Protein AF-A0A2W7B7U7-F1 (afdb_monomer_lite)

Foldseek 3Di:
DPPVVVVVVVVVVVVVVVVVVVVVVVVVVVVVVVVVVVVVVVVVVVVVVVVVVVVVVPPDDDDDDPDDDDDPVPPQQADADDVVVVLVCCQAPVVVCVSNWFAWAWDPPDPDLKTKIWGDPLHQWTWHQYVPPGIWIDGHPPSQLDPVSVVRLVSQADEADDQDPHSRWAKRWPFTFHWDDPDPPTMIITPGHTYIYTPHHRPVVVVVVVVVVVVVVVVVVVVVCVVQPPVRVVQVVVLVVLQVLQCVVFNAFQKKWAWLQDGWIWTAGHQRWIFTWDFDDDDPFTFTTGPGNGTDRLVPDPQVVFWDPDWDFFDCVQPQGHRFTWIWGRDPDPDDDTIIITIDRHRVRVSVSRVSSVVPRDDSPPPDD

Structure (mmCIF, N/CA/C/O backbone):
data_AF-A0A2W7B7U7-F1
#
_entry.id   AF-A0A2W7B7U7-F1
#
loop_
_atom_site.group_PDB
_atom_site.id
_atom_site.type_symbol
_atom_site.label_atom_id
_atom_site.label_alt_id
_atom_site.label_comp_id
_atom_site.label_asym_id
_atom_site.label_entity_id
_atom_site.label_seq_id
_atom_site.pdbx_PDB_ins_code
_atom_site.Cartn_x
_atom_site.Cartn_y
_atom_site.Cartn_z
_atom_site.occupancy
_atom_site.B_iso_or_equiv
_atom_site.auth_seq_id
_atom_site.auth_comp_id
_atom_site.auth_asym_id
_atom_site.auth_atom_id
_atom_site.pdbx_PDB_model_num
ATOM 1 N N . MET A 1 1 ? 50.715 51.339 29.139 1.00 52.31 1 MET A N 1
ATOM 2 C CA . MET A 1 1 ? 49.710 50.994 28.103 1.00 52.31 1 MET A CA 1
ATOM 3 C C . MET A 1 1 ? 50.307 50.880 26.687 1.00 52.31 1 MET A C 1
ATOM 5 O O . MET A 1 1 ? 49.549 50.675 25.752 1.00 52.31 1 MET A O 1
ATOM 9 N N . SER A 1 2 ? 51.634 50.950 26.505 1.00 58.31 2 SER A N 1
ATOM 10 C CA . SER A 1 2 ? 52.304 50.964 25.189 1.00 58.31 2 SER A CA 1
ATOM 11 C C . SER A 1 2 ? 52.782 49.601 24.662 1.00 58.31 2 SER A C 1
ATOM 13 O O . SER A 1 2 ? 53.059 49.500 23.474 1.00 58.31 2 SER A O 1
ATOM 15 N N . ASP A 1 3 ? 52.870 48.559 25.496 1.00 57.53 3 ASP A N 1
ATOM 16 C CA . ASP A 1 3 ? 53.447 47.269 25.065 1.00 57.53 3 ASP A CA 1
ATOM 17 C C . ASP A 1 3 ? 52.456 46.373 24.304 1.00 57.53 3 ASP A C 1
ATOM 19 O O . ASP A 1 3 ? 52.829 45.734 23.323 1.00 57.53 3 ASP A O 1
ATOM 23 N N . ASN A 1 4 ? 51.163 46.408 24.648 1.00 64.94 4 ASN A N 1
ATOM 24 C CA . ASN A 1 4 ? 50.147 45.606 23.946 1.00 64.94 4 ASN A CA 1
ATOM 25 C C . ASN A 1 4 ? 49.946 46.030 22.480 1.00 64.94 4 ASN A C 1
ATOM 27 O O . ASN A 1 4 ? 49.590 45.206 21.639 1.00 64.94 4 ASN A O 1
ATOM 31 N N . THR A 1 5 ? 50.173 47.300 22.138 1.00 69.38 5 THR A N 1
ATOM 32 C CA . THR A 1 5 ? 50.008 47.783 20.758 1.00 69.38 5 THR A CA 1
ATOM 33 C C . THR A 1 5 ? 51.169 47.357 19.860 1.00 69.38 5 THR A C 1
ATOM 35 O O . THR A 1 5 ? 50.953 47.060 18.684 1.00 69.38 5 THR A O 1
ATOM 38 N N . LEU A 1 6 ? 52.383 47.254 20.411 1.00 74.25 6 LEU A N 1
ATOM 39 C CA . LEU A 1 6 ? 53.571 46.813 19.683 1.00 74.25 6 LEU A CA 1
ATOM 40 C C . LEU A 1 6 ? 53.481 45.329 19.298 1.00 74.25 6 LEU A C 1
ATOM 42 O O . LEU A 1 6 ? 53.802 44.961 18.167 1.00 74.25 6 LEU A O 1
ATOM 46 N N . ASP A 1 7 ? 53.001 44.484 20.208 1.00 73.81 7 ASP A N 1
ATOM 47 C CA . ASP A 1 7 ? 52.861 43.049 19.947 1.00 73.81 7 ASP A CA 1
ATOM 48 C C . ASP A 1 7 ? 51.714 42.747 18.978 1.00 73.81 7 ASP A C 1
ATOM 50 O O . ASP A 1 7 ? 51.855 41.889 18.103 1.00 73.81 7 ASP A O 1
ATOM 54 N N . THR A 1 8 ? 50.632 43.531 19.029 1.00 75.94 8 THR A N 1
ATOM 55 C CA . THR A 1 8 ? 49.545 43.440 18.040 1.00 75.94 8 THR A CA 1
ATOM 56 C C . THR A 1 8 ? 50.034 43.830 16.637 1.00 75.94 8 THR A C 1
ATOM 58 O O . THR A 1 8 ? 49.717 43.154 15.659 1.00 75.94 8 THR A O 1
ATOM 61 N N . LEU A 1 9 ? 50.874 44.867 16.518 1.00 74.00 9 LEU A N 1
ATOM 62 C CA . LEU A 1 9 ? 51.475 45.265 15.237 1.00 74.00 9 LEU A CA 1
ATOM 63 C C . LEU A 1 9 ? 52.455 44.219 14.690 1.00 74.00 9 LEU A C 1
ATOM 65 O O . LEU A 1 9 ? 52.448 43.943 13.491 1.00 74.00 9 LEU A O 1
ATOM 69 N N . LYS A 1 10 ? 53.274 43.600 15.551 1.00 76.75 10 LYS A N 1
ATOM 70 C CA . LYS A 1 10 ? 54.169 42.502 15.148 1.00 76.75 10 LYS A CA 1
ATOM 71 C C . LYS A 1 10 ? 53.389 41.277 14.673 1.00 76.75 10 LYS A C 1
ATOM 73 O O . LYS A 1 10 ? 53.797 40.646 13.698 1.00 76.75 10 LYS A O 1
ATOM 78 N N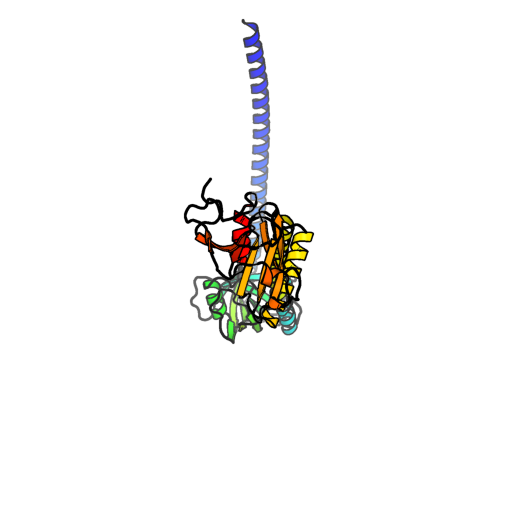 . PHE A 1 11 ? 52.276 40.956 15.333 1.00 80.12 11 PHE A N 1
ATOM 79 C CA . PHE A 1 11 ? 51.387 39.871 14.925 1.00 80.12 11 PHE A CA 1
ATOM 80 C C . PHE A 1 11 ? 50.765 40.148 13.548 1.00 80.12 11 PHE A C 1
ATOM 82 O O . PHE A 1 11 ? 50.897 39.328 12.642 1.00 80.12 11 PHE A O 1
ATOM 89 N N . LEU A 1 12 ? 50.212 41.348 13.342 1.00 75.31 12 LEU A N 1
ATOM 90 C CA . LEU A 1 12 ? 49.614 41.753 12.064 1.00 75.31 12 LEU A CA 1
ATOM 91 C C . LEU A 1 12 ? 50.627 41.786 10.908 1.00 75.31 12 LEU A C 1
ATOM 93 O O . LEU A 1 12 ? 50.303 41.379 9.794 1.00 75.31 12 LEU A O 1
ATOM 97 N N . LEU A 1 13 ? 51.868 42.217 11.157 1.00 79.12 13 LEU A N 1
ATOM 98 C CA . LEU A 1 13 ? 52.943 42.185 10.155 1.00 79.12 13 LEU A CA 1
ATOM 99 C C . LEU A 1 13 ? 53.367 40.757 9.791 1.00 79.12 13 LEU A C 1
ATOM 101 O O . LEU A 1 13 ? 53.694 40.481 8.636 1.00 79.12 13 LEU A O 1
ATOM 105 N N . LYS A 1 14 ? 53.362 39.838 10.761 1.00 81.12 14 LYS A N 1
ATOM 106 C CA . LYS A 1 14 ? 53.680 38.426 10.520 1.00 81.12 14 LYS A CA 1
ATOM 107 C C . LYS A 1 14 ? 52.590 37.746 9.694 1.00 81.12 14 LYS A C 1
ATOM 109 O O . LYS A 1 14 ? 52.913 36.979 8.787 1.00 81.12 14 LYS A O 1
ATOM 114 N N . ASP A 1 15 ? 51.329 38.063 9.968 1.00 81.25 15 ASP A N 1
ATOM 115 C CA . ASP A 1 15 ? 50.193 37.523 9.221 1.00 81.25 15 ASP A CA 1
ATOM 116 C C . ASP A 1 15 ? 50.073 38.129 7.817 1.00 81.25 15 ASP A C 1
ATOM 118 O O . ASP A 1 15 ? 49.818 37.390 6.866 1.00 81.25 15 ASP A O 1
ATOM 122 N N . SER A 1 16 ? 50.358 39.425 7.628 1.00 77.31 16 SER A N 1
ATOM 123 C CA . SER A 1 16 ? 50.366 40.015 6.278 1.00 77.31 16 SER A CA 1
ATOM 124 C C . SER A 1 16 ? 51.479 39.436 5.401 1.00 77.31 16 SER A C 1
ATOM 126 O O . SER A 1 16 ? 51.273 39.200 4.209 1.00 77.31 16 SER A O 1
ATOM 128 N N . ARG A 1 17 ? 52.640 39.123 5.994 1.00 79.50 17 ARG A N 1
ATOM 129 C CA . ARG A 1 17 ? 53.741 38.463 5.287 1.00 79.50 17 ARG A CA 1
ATOM 130 C C . ARG A 1 17 ? 53.373 37.044 4.855 1.00 79.50 17 ARG A C 1
ATOM 132 O O . ARG A 1 17 ? 53.601 36.702 3.700 1.00 79.50 17 ARG A O 1
ATOM 139 N N . LYS A 1 18 ? 52.746 36.259 5.738 1.00 83.50 18 LYS A N 1
ATOM 140 C CA . LYS A 1 18 ? 52.246 34.916 5.396 1.00 83.50 18 LYS A CA 1
ATOM 141 C C . LYS A 1 18 ? 51.201 34.951 4.283 1.00 83.50 18 LYS A C 1
ATOM 143 O O . LYS A 1 18 ? 51.263 34.136 3.371 1.00 83.50 18 LYS A O 1
ATOM 148 N N . LEU A 1 19 ? 50.269 35.904 4.331 1.00 78.62 19 LEU A N 1
ATOM 149 C CA . LEU A 1 19 ? 49.281 36.086 3.265 1.00 78.62 19 LEU A CA 1
ATOM 150 C C . LEU A 1 19 ? 49.951 36.448 1.936 1.00 78.62 19 LEU A C 1
ATOM 152 O O . LEU A 1 19 ? 49.600 35.884 0.907 1.00 78.62 19 LEU A O 1
ATOM 156 N N . SER A 1 20 ? 50.944 37.340 1.950 1.00 82.62 20 SER A N 1
ATOM 157 C CA . SER A 1 20 ? 51.704 37.707 0.747 1.00 82.62 20 SER A CA 1
ATOM 158 C C . SER A 1 20 ? 52.418 36.502 0.118 1.00 82.62 20 SER A C 1
ATOM 160 O O . SER A 1 20 ? 52.370 36.320 -1.098 1.00 82.62 20 SER A O 1
ATOM 162 N N . GLU A 1 21 ? 53.020 35.640 0.943 1.00 85.50 21 GLU A N 1
ATOM 163 C CA . GLU A 1 21 ? 53.663 34.396 0.499 1.00 85.50 21 GLU A CA 1
ATOM 164 C C . GLU A 1 21 ? 52.632 33.426 -0.116 1.00 85.50 21 GLU A C 1
ATOM 166 O O . GLU A 1 21 ? 52.838 32.943 -1.230 1.00 85.50 21 GLU A O 1
ATOM 171 N N . GLN A 1 22 ? 51.465 33.251 0.515 1.00 84.44 22 GLN A N 1
ATOM 172 C CA . GLN A 1 22 ? 50.371 32.434 -0.033 1.00 84.44 22 GLN A CA 1
ATOM 173 C C . GLN A 1 22 ? 49.813 32.981 -1.357 1.00 84.44 22 GLN A C 1
ATOM 175 O O . GLN A 1 22 ? 49.517 32.212 -2.274 1.00 84.44 22 GLN A O 1
ATOM 180 N N . PHE A 1 23 ? 49.689 34.304 -1.500 1.00 81.19 23 PHE A N 1
ATOM 181 C CA . PHE A 1 23 ? 49.250 34.922 -2.754 1.00 81.19 23 PHE A CA 1
ATOM 182 C C . PHE A 1 23 ? 50.281 34.761 -3.876 1.00 81.19 23 PHE A C 1
ATOM 184 O O . PHE A 1 23 ? 49.896 34.586 -5.035 1.00 81.19 23 PHE A O 1
ATOM 191 N N . ALA A 1 24 ? 51.578 34.798 -3.556 1.00 80.56 24 ALA A N 1
ATOM 192 C CA . ALA A 1 24 ? 52.636 34.562 -4.531 1.00 80.56 24 ALA A CA 1
ATOM 193 C C . ALA A 1 24 ? 52.611 33.113 -5.047 1.00 80.56 24 ALA A C 1
ATOM 195 O O . ALA A 1 24 ? 52.646 32.899 -6.259 1.00 80.56 24 ALA A O 1
ATOM 196 N N . GLU A 1 25 ? 52.463 32.134 -4.151 1.00 83.31 25 GLU A N 1
ATOM 197 C CA . GLU A 1 25 ? 52.336 30.716 -4.512 1.00 83.31 25 GLU A CA 1
ATOM 198 C C . GLU A 1 25 ? 51.083 30.449 -5.355 1.00 83.31 25 GLU A C 1
ATOM 200 O O . GLU A 1 25 ? 51.162 29.805 -6.404 1.00 83.31 25 GLU A O 1
ATOM 205 N N . PHE A 1 26 ? 49.937 31.015 -4.964 1.00 86.31 26 PHE A N 1
ATOM 206 C CA . PHE A 1 26 ? 48.691 30.883 -5.722 1.00 86.31 26 PHE A CA 1
ATOM 207 C C . PHE A 1 26 ? 48.806 31.469 -7.136 1.00 86.31 26 PHE A C 1
ATOM 209 O O . PHE A 1 26 ? 48.330 30.877 -8.106 1.00 86.31 26 PHE A O 1
ATOM 216 N N . LYS A 1 27 ? 49.481 32.616 -7.280 1.00 85.62 27 LYS A N 1
ATOM 217 C CA . LYS A 1 27 ? 49.698 33.257 -8.582 1.00 85.62 27 LYS A CA 1
ATOM 218 C C . LYS A 1 27 ? 50.582 32.408 -9.499 1.00 85.62 27 LYS A C 1
ATOM 220 O O . LYS A 1 27 ? 50.277 32.299 -10.685 1.00 85.62 27 LYS A O 1
ATOM 225 N N . ILE A 1 28 ? 51.628 31.780 -8.957 1.00 86.38 28 ILE A N 1
ATOM 226 C CA . ILE A 1 28 ? 52.500 30.864 -9.709 1.00 86.38 28 ILE A CA 1
ATOM 227 C C . ILE A 1 28 ? 51.714 29.622 -10.155 1.00 86.38 28 ILE A C 1
ATOM 229 O O . ILE A 1 28 ? 51.761 29.265 -11.332 1.00 86.38 28 ILE A O 1
ATOM 233 N N . GLY A 1 29 ? 50.928 29.015 -9.258 1.00 83.00 29 GLY A N 1
ATOM 234 C CA . GLY A 1 29 ? 50.088 27.859 -9.594 1.00 83.00 29 GLY A CA 1
ATOM 235 C C . GLY A 1 29 ? 49.037 28.177 -10.663 1.00 83.00 29 GLY A C 1
ATOM 236 O O . GLY A 1 29 ? 48.847 27.408 -11.604 1.00 83.00 29 GLY A O 1
ATOM 237 N N . SER A 1 30 ? 48.405 29.352 -10.582 1.00 79.75 30 SER A N 1
ATOM 238 C CA . SER A 1 30 ? 47.429 29.812 -11.578 1.00 79.75 30 SER A CA 1
ATOM 239 C C . SER A 1 30 ? 48.052 30.013 -12.967 1.00 79.75 30 SER A C 1
ATOM 241 O O . SER A 1 30 ? 47.451 29.642 -13.977 1.00 79.75 30 SER A O 1
ATOM 243 N N . GLN A 1 31 ? 49.278 30.543 -13.033 1.00 83.56 31 GLN A N 1
ATOM 244 C CA . GLN A 1 31 ? 50.002 30.712 -14.296 1.00 83.56 31 GLN A CA 1
ATOM 245 C C . GLN A 1 31 ? 50.398 29.372 -14.926 1.00 83.56 31 GLN A C 1
ATOM 247 O O . GLN A 1 31 ? 50.227 29.198 -16.131 1.00 83.56 31 GLN A O 1
ATOM 252 N N . GLN A 1 32 ? 50.857 28.410 -14.122 1.00 86.31 32 GLN A N 1
ATOM 253 C CA . GLN A 1 32 ? 51.192 27.068 -14.607 1.00 86.31 32 GLN A CA 1
ATOM 254 C C . GLN A 1 32 ? 49.970 26.345 -15.182 1.00 86.31 32 GLN A C 1
ATOM 256 O O . GLN A 1 32 ? 50.058 25.735 -16.245 1.00 86.31 32 GLN A O 1
ATOM 261 N N . LEU A 1 33 ? 48.817 26.461 -14.520 1.00 84.50 33 LEU A N 1
ATOM 262 C CA . LEU A 1 33 ? 47.581 25.815 -14.959 1.00 84.50 33 LEU A CA 1
ATOM 263 C C . LEU A 1 33 ? 47.044 26.427 -16.262 1.00 84.50 33 LEU A C 1
ATOM 265 O O . LEU A 1 33 ? 46.605 25.703 -17.152 1.00 84.50 33 LEU A O 1
ATOM 269 N N . SER A 1 34 ? 47.159 27.750 -16.418 1.00 83.69 34 SER A N 1
ATOM 270 C CA . SER A 1 34 ? 46.841 28.439 -17.677 1.00 83.69 34 SER A CA 1
ATOM 271 C C . SER A 1 34 ? 47.744 27.972 -18.825 1.00 83.69 34 SER A C 1
ATOM 273 O O . SER A 1 34 ? 47.275 27.701 -19.930 1.00 83.69 34 SER A O 1
ATOM 275 N N . GLN A 1 35 ? 49.038 27.787 -18.555 1.00 86.81 35 GLN A N 1
ATOM 276 C CA . GLN A 1 35 ? 49.984 27.305 -19.559 1.00 86.81 35 GLN A CA 1
ATOM 277 C C . GLN A 1 35 ? 49.718 25.845 -19.960 1.00 86.81 35 GLN A C 1
ATOM 279 O O . GLN A 1 35 ? 49.791 25.515 -21.141 1.00 86.81 35 GLN A O 1
ATOM 284 N N . GLN A 1 36 ? 49.338 24.986 -19.009 1.00 87.81 36 GLN A N 1
ATOM 285 C CA . GLN A 1 36 ? 48.910 23.613 -19.299 1.00 87.81 36 GLN A CA 1
ATOM 286 C C . GLN A 1 36 ? 47.640 23.571 -20.156 1.00 87.81 36 GLN A C 1
ATOM 288 O O . GLN A 1 36 ? 47.574 22.788 -21.102 1.00 87.81 36 GLN A O 1
ATOM 293 N N . LEU A 1 37 ? 46.660 24.430 -19.858 1.00 85.00 37 LEU A N 1
ATOM 294 C CA . LEU A 1 37 ? 45.414 24.504 -20.617 1.00 85.00 37 LEU A CA 1
ATOM 295 C C . LEU A 1 37 ? 45.669 24.930 -22.069 1.00 85.00 37 LEU A C 1
ATOM 297 O O . LEU A 1 37 ? 45.147 24.308 -22.988 1.00 85.00 37 LEU A O 1
ATOM 301 N N . ASN A 1 38 ? 46.519 25.938 -22.280 1.00 87.75 38 ASN A N 1
ATOM 302 C CA . ASN A 1 38 ? 46.857 26.411 -23.624 1.00 87.75 38 ASN A CA 1
ATOM 303 C C . ASN A 1 38 ? 47.582 25.340 -24.450 1.00 87.75 38 ASN A C 1
ATOM 305 O O . ASN A 1 38 ? 47.293 25.181 -25.632 1.00 87.75 38 ASN A O 1
ATOM 309 N N . ASN A 1 39 ? 48.474 24.565 -23.827 1.00 89.56 39 ASN A N 1
ATOM 310 C CA . ASN A 1 39 ? 49.148 23.460 -24.508 1.00 89.56 39 ASN A CA 1
ATOM 311 C C . ASN A 1 39 ? 48.167 22.339 -24.895 1.00 89.56 39 ASN A C 1
ATOM 313 O O . ASN A 1 39 ? 48.276 21.787 -25.984 1.00 89.56 39 ASN A O 1
ATOM 317 N N . ALA A 1 40 ? 47.197 22.023 -24.031 1.00 86.44 40 ALA A N 1
ATOM 318 C CA . ALA A 1 40 ? 46.174 21.021 -24.331 1.00 86.44 40 ALA A CA 1
ATOM 319 C C . ALA A 1 40 ? 45.220 21.473 -25.450 1.00 86.44 40 ALA A C 1
ATOM 321 O O . ALA A 1 40 ? 44.795 20.655 -26.260 1.00 86.44 40 ALA A O 1
ATOM 322 N N . ILE A 1 41 ? 44.897 22.770 -25.511 1.00 87.19 41 ILE A N 1
ATOM 323 C CA . ILE A 1 41 ? 44.091 23.338 -26.600 1.00 87.19 41 ILE A CA 1
ATOM 324 C C . ILE A 1 41 ? 44.840 23.220 -27.933 1.00 87.19 41 ILE A C 1
ATOM 326 O O . ILE A 1 41 ? 44.252 22.748 -28.900 1.00 87.19 41 ILE A O 1
ATOM 330 N N . ALA A 1 42 ? 46.133 23.554 -27.971 1.00 89.25 42 ALA A N 1
ATOM 331 C CA . ALA A 1 42 ? 46.939 23.445 -29.188 1.00 89.25 42 ALA A CA 1
ATOM 332 C C . ALA A 1 42 ? 47.037 21.997 -29.717 1.00 89.25 42 ALA A C 1
ATOM 334 O O . ALA A 1 42 ? 46.900 21.772 -30.916 1.00 89.25 42 ALA A O 1
ATOM 335 N N . ASP A 1 43 ? 47.208 21.009 -28.830 1.00 90.31 43 ASP A N 1
ATOM 336 C CA . ASP A 1 43 ? 47.248 19.581 -29.202 1.00 90.31 43 ASP A CA 1
ATOM 337 C C . ASP A 1 43 ? 45.901 19.087 -29.771 1.00 90.31 43 ASP A C 1
ATOM 339 O O . ASP A 1 43 ? 45.844 18.301 -30.720 1.00 90.31 43 ASP A O 1
ATOM 343 N N . LEU A 1 44 ? 44.784 19.585 -29.227 1.00 85.31 44 LEU A N 1
ATOM 344 C CA . LEU A 1 44 ? 43.449 19.276 -29.742 1.00 85.31 44 LEU A CA 1
ATOM 345 C C . LEU A 1 44 ? 43.191 19.917 -31.109 1.00 85.31 44 LEU A C 1
ATOM 347 O O . LEU A 1 44 ? 42.595 19.269 -31.969 1.00 85.31 44 LEU A O 1
ATOM 351 N N . GLU A 1 45 ? 43.643 21.153 -31.323 1.00 89.69 45 GLU A N 1
ATOM 352 C CA . GLU A 1 45 ? 43.541 21.827 -32.622 1.00 89.69 45 GLU A CA 1
ATOM 353 C C . GLU A 1 45 ? 44.337 21.082 -33.706 1.00 89.69 45 GLU A C 1
ATOM 355 O O . GLU A 1 45 ? 43.822 20.872 -34.806 1.00 89.69 45 GLU A O 1
ATOM 360 N N . GLU A 1 46 ? 45.540 20.590 -33.388 1.00 89.06 46 GLU A N 1
ATOM 361 C CA . GLU A 1 46 ? 46.352 19.793 -34.318 1.00 89.06 46 GLU A CA 1
ATOM 362 C C . GLU A 1 46 ? 45.671 18.464 -34.687 1.00 89.06 46 GLU A C 1
ATOM 364 O O . GLU A 1 46 ? 45.608 18.090 -35.862 1.00 89.06 46 GLU A O 1
ATOM 369 N N . ARG A 1 47 ? 45.083 17.767 -33.707 1.00 88.00 47 ARG A N 1
ATOM 370 C CA . ARG A 1 47 ? 44.327 16.528 -33.956 1.00 88.00 47 ARG A CA 1
ATOM 371 C C . ARG A 1 47 ? 43.090 16.747 -34.820 1.00 88.00 47 ARG A C 1
ATOM 373 O O . ARG A 1 47 ? 42.773 15.890 -35.643 1.00 88.00 47 ARG A O 1
ATOM 380 N N . ILE A 1 48 ? 42.386 17.865 -34.642 1.00 82.62 48 ILE A N 1
ATOM 381 C CA . ILE A 1 48 ? 41.226 18.205 -35.475 1.00 82.62 48 ILE A CA 1
ATOM 382 C C . ILE A 1 48 ? 41.674 18.441 -36.921 1.00 82.62 48 ILE A C 1
ATOM 384 O O . ILE A 1 48 ? 41.079 17.862 -37.827 1.00 82.62 48 ILE A O 1
ATOM 388 N N . ALA A 1 49 ? 42.765 19.182 -37.138 1.00 84.94 49 ALA A N 1
ATOM 389 C CA . ALA A 1 49 ? 43.300 19.418 -38.479 1.00 84.94 49 ALA A CA 1
ATOM 390 C C . ALA A 1 49 ? 43.686 18.109 -39.200 1.00 84.94 49 ALA A C 1
ATOM 392 O O . ALA A 1 49 ? 43.343 17.919 -40.366 1.00 84.94 49 ALA A O 1
ATOM 393 N N . GLN A 1 50 ? 44.318 17.164 -38.494 1.00 84.25 50 GLN A N 1
ATOM 394 C CA . GLN A 1 50 ? 44.670 15.847 -39.050 1.00 84.25 50 GLN A CA 1
ATOM 395 C C . GLN A 1 50 ? 43.433 15.005 -39.424 1.00 84.25 50 GLN A C 1
ATOM 397 O O . GLN A 1 50 ? 43.443 14.268 -40.416 1.00 84.25 50 GLN A O 1
ATOM 402 N N . LEU A 1 51 ? 42.349 15.108 -38.649 1.00 77.56 51 LEU A N 1
ATOM 403 C CA . LEU A 1 51 ? 41.091 14.406 -38.924 1.00 77.56 51 LEU A CA 1
ATOM 404 C C . LEU A 1 51 ? 40.330 15.018 -40.107 1.00 77.56 51 LEU A C 1
ATOM 406 O O . LEU A 1 51 ? 39.757 14.280 -40.911 1.00 77.56 51 LEU A O 1
ATOM 410 N N . GLU A 1 52 ? 40.346 16.343 -40.245 1.00 78.19 52 GLU A N 1
ATOM 411 C CA . GLU A 1 52 ? 39.737 17.044 -41.383 1.00 78.19 52 GLU A CA 1
ATOM 412 C C . GLU A 1 52 ? 40.486 16.765 -42.699 1.00 78.19 52 GLU A C 1
ATOM 414 O O . GLU A 1 52 ? 39.859 16.554 -43.745 1.00 78.19 52 GLU A O 1
ATOM 419 N N . GLU A 1 53 ? 41.818 16.665 -42.652 1.00 78.75 53 GLU A N 1
ATOM 420 C CA . GLU A 1 53 ? 42.641 16.266 -43.802 1.00 78.75 53 GLU A CA 1
ATOM 421 C C . GLU A 1 53 ? 42.373 14.806 -44.212 1.00 78.75 53 GLU A C 1
ATOM 423 O O . GLU A 1 53 ? 42.278 14.490 -45.400 1.00 78.75 53 GLU A O 1
ATOM 428 N N . SER A 1 54 ? 42.136 13.927 -43.233 1.00 70.56 54 SER A N 1
ATOM 429 C CA . SER A 1 54 ? 41.764 12.528 -43.478 1.00 70.56 54 SER A CA 1
ATOM 430 C C . SER A 1 54 ? 40.370 12.387 -44.114 1.00 70.56 54 SER A C 1
ATOM 432 O O . SER A 1 54 ? 40.184 11.549 -44.993 1.00 70.56 54 SER A O 1
ATOM 434 N N . GLN A 1 55 ? 39.396 13.229 -43.740 1.00 62.56 55 GLN A N 1
ATOM 435 C CA . GLN A 1 55 ? 38.039 13.197 -44.315 1.00 62.56 55 GLN A CA 1
ATOM 436 C C . GLN A 1 55 ? 37.952 13.774 -45.733 1.00 62.56 55 GLN A C 1
ATOM 438 O O . GLN A 1 55 ? 37.106 13.349 -46.522 1.00 62.56 55 GLN A O 1
ATOM 443 N N . SER A 1 56 ? 38.831 14.711 -46.087 1.00 58.78 56 SER A N 1
ATOM 444 C CA . SER A 1 56 ? 38.830 15.334 -47.417 1.00 58.78 56 SER A CA 1
ATOM 445 C C . SER A 1 56 ? 39.291 14.377 -48.532 1.00 58.78 56 SER A C 1
ATOM 447 O O . SER A 1 56 ? 38.980 14.607 -49.700 1.00 58.78 56 SER A O 1
ATOM 449 N N . ASN A 1 57 ? 39.969 13.274 -48.187 1.00 55.34 57 ASN A N 1
ATOM 450 C CA . ASN A 1 57 ? 40.460 12.269 -49.140 1.00 55.34 57 ASN A CA 1
ATOM 451 C C . ASN A 1 57 ? 39.460 11.139 -49.473 1.00 55.34 57 ASN A C 1
ATOM 453 O O . ASN A 1 57 ? 39.701 10.399 -50.425 1.00 55.34 57 ASN A O 1
ATOM 457 N N . GLU A 1 58 ? 38.331 11.003 -48.763 1.00 50.94 58 GLU A N 1
ATOM 458 C CA . GLU A 1 58 ? 37.348 9.919 -49.000 1.00 50.94 58 GLU A CA 1
ATOM 459 C C . GLU A 1 58 ? 36.095 10.347 -49.791 1.00 50.94 58 GLU A C 1
ATOM 461 O O . GLU A 1 58 ? 35.212 9.539 -50.087 1.00 50.94 58 GLU A O 1
ATOM 466 N N . GLY A 1 59 ? 36.000 11.613 -50.195 1.00 46.44 59 GLY A N 1
ATOM 467 C CA . GLY A 1 59 ? 34.846 12.129 -50.928 1.00 46.44 59 GLY A CA 1
ATOM 468 C C . GLY A 1 59 ? 34.956 11.964 -52.442 1.00 46.44 59 GLY A C 1
ATOM 469 O O . GLY A 1 59 ? 35.175 12.969 -53.104 1.00 46.44 59 GLY A O 1
ATOM 470 N N . ASN A 1 60 ? 34.810 10.746 -52.991 1.00 50.22 60 ASN A N 1
ATOM 471 C CA . ASN A 1 60 ? 34.295 10.508 -54.361 1.00 50.22 60 ASN A CA 1
ATOM 472 C C . ASN A 1 60 ? 34.236 9.011 -54.738 1.00 50.22 60 ASN A C 1
ATOM 474 O O . ASN A 1 60 ? 35.108 8.553 -55.464 1.00 50.22 60 ASN A O 1
ATOM 478 N N . LEU A 1 61 ? 33.185 8.264 -54.365 1.00 42.22 61 LEU A N 1
ATOM 479 C CA . LEU A 1 61 ? 32.719 7.094 -55.140 1.00 42.22 61 LEU A CA 1
ATOM 480 C C . LEU A 1 61 ? 31.202 6.832 -54.938 1.00 42.22 61 LEU A C 1
ATOM 482 O O . LEU A 1 61 ? 30.677 7.100 -53.856 1.00 42.22 61 LEU A O 1
ATOM 486 N N . PRO A 1 62 ? 30.479 6.347 -55.973 1.00 43.47 62 PRO A N 1
ATOM 487 C CA . PRO A 1 62 ? 29.019 6.277 -56.004 1.00 43.47 62 PRO A CA 1
ATOM 488 C C . PRO A 1 62 ? 28.432 4.978 -55.423 1.00 43.47 62 PRO A C 1
ATOM 490 O O . PRO A 1 62 ? 29.074 3.934 -55.354 1.00 43.47 62 PRO A O 1
ATOM 493 N N . VAL A 1 63 ? 27.150 5.077 -55.069 1.00 51.69 63 VAL A N 1
ATOM 494 C CA . VAL A 1 63 ? 26.245 4.046 -54.539 1.00 51.69 63 VAL A CA 1
ATOM 495 C C . VAL A 1 63 ? 26.224 2.773 -55.398 1.00 51.69 63 VAL A C 1
ATOM 497 O O . VAL A 1 63 ? 25.747 2.798 -56.529 1.00 51.69 63 VAL A O 1
ATOM 500 N N . SER A 1 64 ? 26.689 1.649 -54.849 1.00 39.47 64 SER A N 1
ATOM 501 C CA . SER A 1 64 ? 26.097 0.296 -54.948 1.00 39.47 64 SER A CA 1
ATOM 502 C C . SER A 1 64 ? 27.113 -0.759 -54.488 1.00 39.47 64 SER A C 1
ATOM 504 O O . SER A 1 64 ? 28.304 -0.626 -54.739 1.00 39.47 64 SER A O 1
ATOM 506 N N . ASN A 1 65 ? 26.611 -1.816 -53.842 1.00 34.47 65 ASN A N 1
ATOM 507 C CA . ASN A 1 65 ? 27.323 -2.967 -53.259 1.00 34.47 65 ASN A CA 1
ATOM 508 C C . ASN A 1 65 ? 27.817 -2.780 -51.816 1.00 34.47 65 ASN A C 1
ATOM 510 O O . ASN A 1 65 ? 28.989 -2.544 -51.539 1.00 34.47 65 ASN A O 1
ATOM 514 N N . PHE A 1 66 ? 26.892 -2.996 -50.875 1.00 44.12 66 PHE A N 1
ATOM 515 C CA . PHE A 1 66 ? 27.199 -3.266 -49.470 1.00 44.12 66 PHE A CA 1
ATOM 516 C C . PHE A 1 66 ? 27.905 -4.625 -49.341 1.00 44.12 66 PHE A C 1
ATOM 518 O O . PHE A 1 66 ? 27.296 -5.680 -49.182 1.00 44.12 66 PHE A O 1
ATOM 525 N N . SER A 1 67 ? 29.225 -4.593 -49.428 1.00 49.59 67 SER A N 1
ATOM 526 C CA . SER A 1 67 ? 30.116 -5.595 -48.854 1.00 49.59 67 SER A CA 1
ATOM 527 C C . SER A 1 67 ? 31.434 -4.903 -48.585 1.00 49.59 67 SER A C 1
ATOM 529 O O . SER A 1 67 ? 32.264 -4.829 -49.482 1.00 49.59 67 SER A O 1
ATOM 531 N N . GLN A 1 68 ? 31.614 -4.363 -47.377 1.00 44.56 68 GLN A N 1
ATOM 532 C CA . GLN A 1 68 ? 32.932 -3.959 -46.895 1.00 44.56 68 GLN A CA 1
ATOM 533 C C . GLN A 1 68 ? 32.956 -3.764 -45.373 1.00 44.56 68 GLN A C 1
ATOM 535 O O . GLN A 1 68 ? 32.210 -2.970 -44.809 1.00 44.56 68 GLN A O 1
ATOM 540 N N . SER A 1 69 ? 33.832 -4.562 -44.755 1.00 40.41 69 SER A N 1
ATOM 541 C CA . SER A 1 69 ? 34.770 -4.186 -43.690 1.00 40.41 69 SER A CA 1
ATOM 542 C C . SER A 1 69 ? 34.266 -3.239 -42.600 1.00 40.41 69 SER A C 1
ATOM 544 O O . SER A 1 69 ? 34.354 -2.021 -42.722 1.00 40.41 69 SER A O 1
ATOM 546 N N . PHE A 1 70 ? 33.856 -3.830 -41.479 1.00 38.88 70 PHE A N 1
ATOM 547 C CA . PHE A 1 70 ? 33.774 -3.137 -40.197 1.00 38.88 70 PHE A CA 1
ATOM 548 C C . PHE A 1 70 ? 35.192 -2.847 -39.687 1.00 38.88 70 PHE A C 1
ATOM 550 O O . PHE A 1 70 ? 36.040 -3.743 -39.687 1.00 38.88 70 PHE A O 1
ATOM 557 N N . SER A 1 71 ? 35.459 -1.618 -39.246 1.00 42.16 71 SER A N 1
ATOM 558 C CA . SER A 1 71 ? 36.630 -1.334 -38.416 1.00 42.16 71 SER A CA 1
ATOM 559 C C . SER A 1 71 ? 36.426 -1.971 -37.032 1.00 42.16 71 SER A C 1
ATOM 561 O O . SER A 1 71 ? 35.305 -2.062 -36.528 1.00 42.16 71 SER A O 1
ATOM 563 N N . ASN A 1 72 ? 37.509 -2.457 -36.417 1.00 41.31 72 ASN A N 1
ATOM 564 C CA . ASN A 1 72 ? 37.473 -3.255 -35.180 1.00 41.31 72 ASN A CA 1
ATOM 565 C C . ASN A 1 72 ? 36.852 -2.542 -33.957 1.00 41.31 72 ASN A C 1
ATOM 567 O O . ASN A 1 72 ? 36.577 -3.203 -32.961 1.00 41.31 72 ASN A O 1
ATOM 571 N N . GLU A 1 73 ? 36.592 -1.234 -34.020 1.00 45.47 73 GLU A N 1
ATOM 572 C CA . GLU A 1 73 ? 35.956 -0.459 -32.940 1.00 45.47 73 GLU A CA 1
ATOM 573 C C . GLU A 1 73 ? 34.413 -0.455 -33.011 1.00 45.47 73 GLU A C 1
ATOM 575 O O . GLU A 1 73 ? 33.742 -0.013 -32.085 1.00 45.47 73 GLU A O 1
ATOM 580 N N . GLU A 1 74 ? 33.808 -0.972 -34.088 1.00 51.00 74 GLU A N 1
ATOM 581 C CA . GLU A 1 74 ? 32.364 -0.836 -34.357 1.00 51.00 74 GLU A CA 1
ATOM 582 C C . GLU A 1 74 ? 31.540 -2.105 -34.058 1.00 51.00 74 GLU A C 1
ATOM 584 O O . GLU A 1 74 ? 30.325 -2.130 -34.272 1.00 51.00 74 GLU A O 1
ATOM 589 N N . ILE A 1 75 ? 32.186 -3.155 -33.538 1.00 50.03 75 ILE A N 1
ATOM 590 C CA . ILE A 1 75 ? 31.568 -4.452 -33.202 1.00 50.03 75 ILE A CA 1
ATOM 591 C C . ILE A 1 75 ? 30.824 -4.406 -31.850 1.00 50.03 75 ILE A C 1
ATOM 593 O O . ILE A 1 75 ? 30.013 -5.285 -31.565 1.00 50.03 75 ILE A O 1
ATOM 597 N N . GLU A 1 76 ? 31.013 -3.366 -31.032 1.00 51.97 76 GLU A N 1
ATOM 598 C CA . GLU A 1 76 ? 30.626 -3.382 -29.609 1.00 51.97 76 GLU A CA 1
ATOM 599 C C . GLU A 1 76 ? 29.116 -3.490 -29.301 1.00 51.97 76 GLU A C 1
ATOM 601 O O . GLU A 1 76 ? 28.758 -3.764 -28.158 1.00 51.97 76 GLU A O 1
ATOM 606 N N . HIS A 1 77 ? 28.208 -3.359 -30.280 1.00 59.22 77 HIS A N 1
ATOM 607 C CA . HIS A 1 77 ? 26.755 -3.465 -30.030 1.00 59.22 77 HIS A CA 1
ATOM 608 C C . HIS A 1 77 ? 25.963 -4.254 -31.085 1.00 59.22 77 HIS A C 1
ATOM 610 O O . HIS A 1 77 ? 24.746 -4.097 -31.190 1.00 59.22 77 HIS A O 1
ATOM 616 N N . LEU A 1 78 ? 26.628 -5.087 -31.891 1.00 67.12 78 LEU A N 1
ATOM 617 C CA . LEU A 1 78 ? 25.946 -5.968 -32.842 1.00 67.12 78 LEU A CA 1
ATOM 618 C C . LEU A 1 78 ? 25.469 -7.230 -32.124 1.00 67.12 78 LEU A C 1
ATOM 620 O O . LEU A 1 78 ? 26.269 -8.071 -31.720 1.00 67.12 78 LEU A O 1
ATOM 624 N N . LEU A 1 79 ? 24.153 -7.362 -31.980 1.00 78.69 79 LEU A N 1
ATOM 625 C CA . LEU A 1 79 ? 23.547 -8.565 -31.427 1.00 78.69 79 LEU A CA 1
ATOM 626 C C . LEU A 1 79 ? 23.374 -9.614 -32.526 1.00 78.69 79 LEU A C 1
ATOM 628 O O . LEU A 1 79 ? 22.652 -9.403 -33.504 1.00 78.69 79 LEU A O 1
ATOM 632 N N . ASP A 1 80 ? 24.036 -10.752 -32.339 1.00 83.31 80 ASP A N 1
ATOM 633 C CA . ASP A 1 80 ? 23.901 -11.937 -33.186 1.00 83.31 80 ASP A CA 1
ATOM 634 C C . ASP A 1 80 ? 22.863 -12.888 -32.574 1.00 83.31 80 ASP A C 1
ATOM 636 O O . ASP A 1 80 ? 23.174 -13.962 -32.061 1.00 83.31 80 ASP A O 1
ATOM 640 N N . LEU A 1 81 ? 21.615 -12.416 -32.515 1.00 84.31 81 LEU A N 1
ATOM 641 C CA . LEU A 1 81 ? 20.469 -13.185 -32.040 1.00 84.31 81 LEU A CA 1
ATOM 642 C C . LEU A 1 81 ? 19.314 -13.071 -33.042 1.00 84.31 81 LEU A C 1
ATOM 644 O O . LEU A 1 81 ? 19.122 -12.012 -33.651 1.00 84.31 81 LEU A O 1
ATOM 648 N N . PRO A 1 82 ? 18.511 -14.136 -33.209 1.00 88.50 82 PRO A N 1
ATOM 649 C CA . PRO A 1 82 ? 17.286 -14.048 -33.986 1.00 88.50 82 PRO A CA 1
ATOM 650 C C . PRO A 1 82 ? 16.296 -13.117 -33.281 1.00 88.50 82 PRO A C 1
ATOM 652 O O . PRO A 1 82 ? 16.213 -13.099 -32.049 1.00 88.50 82 PRO A O 1
ATOM 655 N N . LEU A 1 83 ? 15.514 -12.369 -34.061 1.00 88.19 83 LEU A N 1
ATOM 656 C CA . LEU A 1 83 ? 14.569 -11.389 -33.526 1.00 88.19 83 LEU A CA 1
ATOM 657 C C . LEU A 1 83 ? 13.582 -11.982 -32.503 1.00 88.19 83 LEU A C 1
ATOM 659 O O . LEU A 1 83 ? 13.262 -11.332 -31.512 1.00 88.19 83 LEU A O 1
ATOM 663 N N . GLU A 1 84 ? 13.148 -13.227 -32.697 1.00 88.06 84 GLU A N 1
ATOM 664 C CA . GLU A 1 84 ? 12.262 -13.932 -31.759 1.00 88.06 84 GLU A CA 1
ATOM 665 C C . GLU A 1 84 ? 12.862 -14.008 -30.348 1.00 88.06 84 GLU A C 1
ATOM 667 O O . GLU A 1 84 ? 12.187 -13.724 -29.364 1.00 88.06 84 GLU A O 1
ATOM 672 N N . LYS A 1 85 ? 14.168 -14.287 -30.239 1.00 88.50 85 LYS A N 1
ATOM 673 C CA . LYS A 1 85 ? 14.861 -14.349 -28.945 1.00 88.50 85 LYS A CA 1
ATOM 674 C C . LYS A 1 85 ? 14.996 -12.977 -28.297 1.00 88.50 85 LYS A C 1
ATOM 676 O O . LYS A 1 85 ? 14.976 -12.875 -27.077 1.00 88.50 85 LYS A O 1
ATOM 681 N N . ILE A 1 86 ? 15.113 -11.919 -29.096 1.00 90.31 86 ILE A N 1
ATOM 682 C CA . ILE A 1 86 ? 15.110 -10.545 -28.584 1.00 90.31 86 ILE A CA 1
ATOM 683 C C . ILE A 1 86 ? 13.745 -10.189 -28.004 1.00 90.31 86 ILE A C 1
ATOM 685 O O . ILE A 1 86 ? 13.688 -9.548 -26.959 1.00 90.31 86 ILE A O 1
ATOM 689 N N . LEU A 1 87 ? 12.659 -10.611 -28.655 1.00 89.38 87 LEU A N 1
ATOM 690 C CA . LEU A 1 87 ? 11.306 -10.407 -28.144 1.00 89.38 87 LEU A CA 1
ATOM 691 C C . LEU A 1 87 ? 11.071 -11.176 -26.842 1.00 89.38 87 LEU A C 1
ATOM 693 O O . LEU A 1 87 ? 10.536 -10.585 -25.904 1.00 89.38 87 LEU A O 1
ATOM 697 N N . ASP A 1 88 ? 11.550 -12.421 -26.744 1.00 88.19 88 ASP A N 1
ATOM 698 C CA . ASP A 1 88 ? 11.527 -13.192 -25.494 1.00 88.19 88 ASP A CA 1
ATOM 699 C C . ASP A 1 88 ? 12.227 -12.403 -24.370 1.00 88.19 88 ASP A C 1
ATOM 701 O O . ASP A 1 88 ? 11.617 -12.092 -23.345 1.00 88.19 88 ASP A O 1
ATOM 705 N N . VAL A 1 89 ? 13.475 -11.972 -24.600 1.00 88.50 89 VAL A N 1
ATOM 706 C CA . VAL A 1 89 ? 14.259 -11.194 -23.623 1.00 88.50 89 VAL A CA 1
ATOM 707 C C . VAL A 1 89 ? 13.579 -9.872 -23.279 1.00 88.50 89 VAL A C 1
ATOM 709 O O . VAL A 1 89 ? 13.554 -9.480 -22.118 1.00 88.50 89 VAL A O 1
ATOM 712 N N . TYR A 1 90 ? 13.000 -9.179 -24.257 1.00 89.19 90 TYR A N 1
ATOM 713 C CA . TYR A 1 90 ? 12.283 -7.929 -24.029 1.00 89.19 90 TYR A CA 1
ATOM 714 C C . TYR A 1 90 ? 11.018 -8.132 -23.177 1.00 89.19 90 TYR A C 1
ATOM 716 O O . TYR A 1 90 ? 10.677 -7.273 -22.364 1.00 89.19 90 TYR A O 1
ATOM 724 N N . SER A 1 91 ? 10.329 -9.264 -23.347 1.00 85.75 91 SER A N 1
ATOM 725 C CA . SER A 1 91 ? 9.117 -9.610 -22.595 1.00 85.75 91 SER A CA 1
ATOM 726 C C . SER A 1 91 ? 9.396 -10.058 -21.157 1.00 85.75 91 SER A C 1
ATOM 728 O O . SER A 1 91 ? 8.558 -9.859 -20.275 1.00 85.75 91 SER A O 1
ATOM 730 N N . GLU A 1 92 ? 10.570 -10.637 -20.907 1.00 84.00 92 GLU A N 1
ATOM 731 C CA . GLU A 1 92 ? 10.964 -11.100 -19.578 1.00 84.00 92 GLU A CA 1
ATOM 732 C C . GLU A 1 92 ? 11.777 -10.040 -18.827 1.00 84.00 92 GLU A C 1
ATOM 734 O O . GLU A 1 92 ? 11.384 -9.643 -17.732 1.00 84.00 92 GLU A O 1
ATOM 739 N N . PHE A 1 93 ? 12.867 -9.551 -19.431 1.00 84.62 93 PHE A N 1
ATOM 740 C CA . PHE A 1 93 ? 13.884 -8.687 -18.817 1.00 84.62 93 PHE A CA 1
ATOM 741 C C . PHE A 1 93 ? 14.373 -7.586 -19.782 1.00 84.62 93 PHE A C 1
ATOM 743 O O . PHE A 1 93 ? 15.529 -7.591 -20.226 1.00 84.62 93 PHE A O 1
ATOM 750 N N . PRO A 1 94 ? 13.534 -6.585 -20.102 1.00 85.44 94 PRO A N 1
ATOM 751 C CA . PRO A 1 94 ? 13.858 -5.561 -21.099 1.00 85.44 94 PRO A CA 1
ATOM 752 C C . PRO A 1 94 ? 15.099 -4.729 -20.754 1.00 85.44 94 PRO A C 1
ATOM 754 O O . PRO A 1 94 ? 15.758 -4.206 -21.650 1.00 85.44 94 PRO A O 1
ATOM 757 N N . GLN A 1 95 ? 15.453 -4.618 -19.470 1.00 83.50 95 GLN A N 1
ATOM 758 C CA . GLN A 1 95 ? 16.642 -3.890 -19.013 1.00 83.50 95 GLN A CA 1
ATOM 759 C C . GLN A 1 95 ? 17.953 -4.509 -19.517 1.00 83.50 95 GLN A C 1
ATOM 761 O O . GLN A 1 95 ? 18.929 -3.787 -19.699 1.00 83.50 95 GLN A O 1
ATOM 766 N N . LEU A 1 96 ? 17.989 -5.816 -19.801 1.00 86.12 96 LEU A N 1
ATOM 767 C CA . LEU A 1 96 ? 19.188 -6.462 -20.349 1.00 86.12 96 LEU A CA 1
ATOM 768 C C . LEU A 1 96 ? 19.539 -5.927 -21.740 1.00 86.12 96 LEU A C 1
ATOM 770 O O . LEU A 1 96 ? 20.713 -5.841 -22.100 1.00 86.12 96 LEU A O 1
ATOM 774 N N . LEU A 1 97 ? 18.526 -5.512 -22.504 1.00 87.81 97 LEU A N 1
ATOM 775 C CA . LEU A 1 97 ? 18.716 -4.942 -23.833 1.00 87.81 97 LEU A CA 1
ATOM 776 C C . LEU A 1 97 ? 19.229 -3.499 -23.780 1.00 87.81 97 LEU A C 1
ATOM 778 O O . LEU A 1 97 ? 19.740 -3.000 -24.778 1.00 87.81 97 LEU A O 1
ATOM 782 N N . GLU A 1 98 ? 19.165 -2.825 -2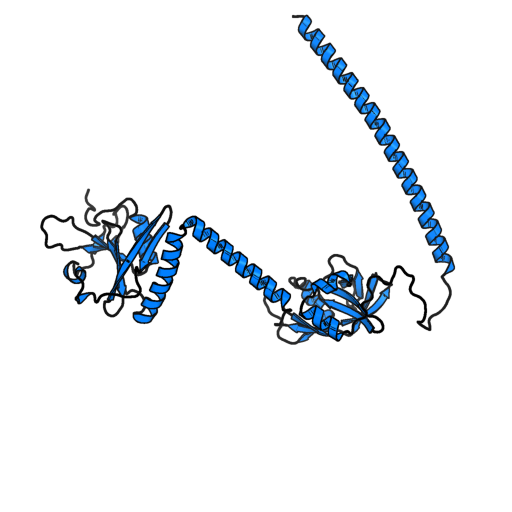2.631 1.00 86.81 98 GLU A N 1
ATOM 783 C CA . GLU A 1 98 ? 19.619 -1.439 -22.504 1.00 86.81 98 GLU A CA 1
ATOM 784 C C . GLU A 1 98 ? 21.117 -1.276 -22.803 1.00 86.81 98 GLU A C 1
ATOM 786 O O . GLU A 1 98 ? 21.516 -0.270 -23.384 1.00 86.81 98 GLU A O 1
ATOM 791 N N . ILE A 1 99 ? 21.936 -2.279 -22.472 1.00 85.44 99 ILE A N 1
ATOM 792 C CA . ILE A 1 99 ? 23.400 -2.262 -22.658 1.00 85.44 99 ILE A CA 1
ATOM 793 C C . ILE A 1 99 ? 23.787 -2.257 -24.147 1.00 85.44 99 ILE A C 1
ATOM 795 O O . ILE A 1 99 ? 24.837 -1.753 -24.538 1.00 85.44 99 ILE A O 1
ATOM 799 N N . VAL A 1 100 ? 22.922 -2.820 -24.985 1.00 87.62 100 VAL A N 1
ATOM 800 C CA . VAL A 1 100 ? 23.146 -3.058 -26.418 1.00 87.62 100 VAL A CA 1
ATOM 801 C C . VAL A 1 100 ? 22.292 -2.144 -27.299 1.00 87.62 100 VAL A C 1
ATOM 803 O O . VAL A 1 100 ? 22.450 -2.123 -28.518 1.00 87.62 100 VAL A O 1
ATOM 806 N N . CYS A 1 101 ? 21.402 -1.359 -26.691 1.00 89.50 101 CYS A N 1
ATOM 807 C CA . CYS A 1 101 ? 20.503 -0.445 -27.379 1.00 89.50 101 CYS A CA 1
ATOM 808 C C . CYS A 1 101 ? 20.956 1.014 -27.283 1.00 89.50 101 CYS A C 1
ATOM 810 O O . CYS A 1 101 ? 21.575 1.460 -26.320 1.00 89.50 101 CYS A O 1
ATOM 812 N N . ARG A 1 102 ? 20.554 1.813 -28.275 1.00 90.25 102 ARG A N 1
ATOM 813 C CA . ARG A 1 102 ? 20.777 3.265 -28.289 1.00 90.25 102 ARG A CA 1
ATOM 814 C C . ARG A 1 102 ? 19.484 3.998 -27.970 1.00 90.25 102 ARG A C 1
ATOM 816 O O . ARG A 1 102 ? 18.467 3.757 -28.608 1.00 90.25 102 ARG A O 1
ATOM 823 N N . ARG A 1 103 ? 19.517 4.923 -27.009 1.00 92.00 103 ARG A N 1
ATOM 824 C CA . ARG A 1 103 ? 18.340 5.734 -26.662 1.00 92.00 103 ARG A CA 1
ATOM 825 C C . ARG A 1 103 ? 18.057 6.789 -27.736 1.00 92.00 103 ARG A C 1
ATOM 827 O O . ARG A 1 103 ? 18.965 7.525 -28.136 1.00 92.00 103 ARG A O 1
ATOM 834 N N . VAL A 1 104 ? 16.802 6.869 -28.176 1.00 91.69 104 VAL A N 1
ATOM 835 C CA . VAL A 1 104 ? 16.348 7.800 -29.220 1.00 91.69 104 VAL A CA 1
ATOM 836 C C . VAL A 1 104 ? 14.994 8.433 -28.893 1.00 91.69 104 VAL A C 1
ATOM 838 O O . VAL A 1 104 ? 14.194 7.894 -28.122 1.00 91.69 104 VAL A O 1
ATOM 841 N N . SER A 1 105 ? 14.727 9.587 -29.498 1.00 90.69 105 SER A N 1
ATOM 842 C CA . SER A 1 105 ? 13.432 10.273 -29.470 1.00 90.69 105 SER A CA 1
ATOM 843 C C . SER A 1 105 ? 13.013 10.691 -30.875 1.00 90.69 105 SER A C 1
ATOM 845 O O . SER A 1 105 ? 13.863 10.895 -31.738 1.00 90.69 105 SER A O 1
ATOM 847 N N . VAL A 1 106 ? 11.708 10.858 -31.088 1.00 89.44 106 VAL A N 1
ATOM 848 C CA . VAL A 1 106 ? 11.172 11.438 -32.328 1.00 89.44 106 VAL A CA 1
ATOM 849 C C . VAL A 1 106 ? 11.610 12.901 -32.432 1.00 89.44 106 VAL A C 1
ATOM 851 O O . VAL A 1 106 ? 11.545 13.632 -31.441 1.00 89.44 106 VAL A O 1
ATOM 854 N N . SER A 1 107 ? 12.074 13.318 -33.610 1.00 84.81 107 SER A N 1
ATOM 855 C CA . SER A 1 107 ? 12.411 14.717 -33.887 1.00 84.81 107 SER A CA 1
ATOM 856 C C . SER A 1 107 ? 11.149 15.590 -33.866 1.00 84.81 107 SER A C 1
ATOM 858 O O . SER A 1 107 ? 10.122 15.224 -34.430 1.00 84.81 107 SER A O 1
ATOM 860 N N . ILE A 1 108 ? 11.211 16.745 -33.197 1.00 65.88 108 ILE A N 1
ATOM 861 C CA . ILE A 1 108 ? 10.042 17.577 -32.836 1.00 65.88 108 ILE A CA 1
ATOM 862 C C . ILE A 1 108 ? 9.416 18.299 -34.049 1.00 65.88 108 ILE A C 1
ATOM 864 O O . ILE A 1 108 ? 8.286 18.768 -33.966 1.00 65.88 108 ILE A O 1
ATOM 868 N N . ASN A 1 109 ? 10.112 18.363 -35.189 1.00 63.00 109 ASN A N 1
ATOM 869 C CA . ASN A 1 109 ? 9.782 19.294 -36.276 1.00 63.00 109 ASN A CA 1
ATOM 870 C C . ASN A 1 109 ? 9.202 18.652 -37.545 1.00 63.00 109 ASN A C 1
ATOM 872 O O . ASN A 1 109 ? 9.076 19.335 -38.559 1.00 63.00 109 ASN A O 1
ATOM 876 N N . GLU A 1 110 ? 8.854 17.366 -37.525 1.00 61.34 110 GLU A N 1
ATOM 877 C CA . GLU A 1 110 ? 8.411 16.670 -38.733 1.00 61.34 110 GLU A CA 1
ATOM 878 C C . GLU A 1 110 ? 7.063 15.972 -38.522 1.00 61.34 110 GLU A C 1
ATOM 880 O O . GLU A 1 110 ? 7.004 14.840 -38.046 1.00 61.34 110 GLU A O 1
ATOM 885 N N . ASP A 1 111 ? 5.975 16.600 -38.983 1.00 64.62 111 ASP A N 1
ATOM 886 C CA . ASP A 1 111 ? 4.682 15.932 -39.248 1.00 64.62 111 ASP A CA 1
ATOM 887 C C . ASP A 1 111 ? 4.743 15.078 -40.535 1.00 64.62 111 ASP A C 1
ATOM 889 O O . ASP A 1 111 ? 3.794 14.956 -41.310 1.00 64.62 111 ASP A O 1
ATOM 893 N N . SER A 1 112 ? 5.914 14.492 -40.775 1.00 70.81 112 SER A N 1
ATOM 894 C CA . SER A 1 112 ? 6.189 13.575 -41.867 1.00 70.81 112 SER A CA 1
ATOM 895 C C . SER A 1 112 ? 5.401 12.275 -41.660 1.00 70.81 112 SER A C 1
ATOM 897 O O . SER A 1 112 ? 5.323 11.786 -40.528 1.00 70.81 112 SER A O 1
ATOM 899 N N . PRO A 1 113 ? 4.878 11.653 -42.734 1.00 71.88 113 PRO A N 1
ATOM 900 C CA . PRO A 1 113 ? 4.311 10.307 -42.647 1.00 71.88 113 PRO A CA 1
ATOM 901 C C . PRO A 1 113 ? 5.336 9.275 -42.142 1.00 71.88 113 PRO A C 1
ATOM 903 O O . PRO A 1 113 ? 4.949 8.286 -41.524 1.00 71.88 113 PRO A O 1
ATOM 906 N N . ASN A 1 114 ? 6.632 9.542 -42.345 1.00 82.38 114 ASN A N 1
ATOM 907 C CA . ASN A 1 114 ? 7.744 8.697 -41.922 1.00 82.38 114 ASN A CA 1
ATOM 908 C C . ASN A 1 114 ? 8.580 9.443 -40.867 1.00 82.38 114 ASN A C 1
ATOM 910 O O . ASN A 1 114 ? 9.486 10.200 -41.243 1.00 82.38 114 ASN A O 1
ATOM 914 N N . PRO A 1 115 ? 8.277 9.283 -39.566 1.00 87.56 115 PRO A N 1
ATOM 915 C CA . PRO A 1 115 ? 8.951 10.014 -38.499 1.00 87.56 115 PRO A CA 1
ATOM 916 C C . PRO A 1 115 ? 10.444 9.675 -38.422 1.00 87.56 115 PRO A C 1
ATOM 918 O O . PRO A 1 115 ? 10.844 8.511 -38.527 1.00 87.56 115 PRO A O 1
ATOM 921 N N . ILE A 1 116 ? 11.262 10.705 -38.193 1.00 90.50 116 ILE A N 1
ATOM 922 C CA . ILE A 1 116 ? 12.704 10.579 -37.967 1.00 90.50 116 ILE A CA 1
ATOM 923 C C . ILE A 1 116 ? 12.994 10.502 -36.466 1.00 90.50 116 ILE A C 1
ATOM 925 O O . ILE A 1 116 ? 12.471 11.276 -35.658 1.00 90.50 116 ILE A O 1
ATOM 929 N N . LEU A 1 117 ? 13.860 9.564 -36.094 1.00 91.56 117 LEU A N 1
ATOM 930 C CA . LEU A 1 117 ? 14.357 9.357 -34.743 1.00 91.56 117 LEU A CA 1
ATOM 931 C C . LEU A 1 117 ? 15.807 9.813 -34.639 1.00 91.56 117 LEU A C 1
ATOM 933 O O . LEU A 1 117 ? 16.644 9.473 -35.477 1.00 91.56 117 LEU A O 1
ATOM 937 N N . GLU A 1 118 ? 16.112 10.531 -33.566 1.00 92.00 118 GLU A N 1
ATOM 938 C CA . GLU A 1 118 ? 17.451 11.030 -33.272 1.00 92.00 118 GLU A CA 1
ATOM 939 C C . GLU A 1 118 ? 17.942 10.527 -31.919 1.00 92.00 118 GLU A C 1
ATOM 941 O O . GLU A 1 118 ? 17.160 10.310 -30.987 1.00 92.00 118 GLU A O 1
ATOM 946 N N . ARG A 1 119 ? 19.261 10.359 -31.794 1.00 89.94 119 ARG A N 1
ATOM 947 C CA . ARG A 1 119 ? 19.890 9.959 -30.532 1.00 89.94 119 ARG A CA 1
ATOM 948 C C . ARG A 1 119 ? 19.608 10.985 -29.434 1.00 89.94 119 ARG A C 1
ATOM 950 O O . ARG A 1 119 ? 19.932 12.160 -29.568 1.00 89.94 119 ARG A O 1
ATOM 957 N N . ASN A 1 120 ? 19.066 10.512 -28.315 1.00 87.69 120 ASN A N 1
ATOM 958 C CA . ASN A 1 120 ? 18.732 11.341 -27.164 1.00 87.69 120 ASN A CA 1
ATOM 959 C C . ASN A 1 120 ? 18.885 10.534 -25.871 1.00 87.69 120 ASN A C 1
ATOM 961 O O . ASN A 1 120 ? 18.281 9.474 -25.711 1.00 87.69 120 ASN A O 1
ATOM 965 N N . ASN A 1 121 ? 19.651 11.056 -24.912 1.00 83.31 121 ASN A N 1
ATOM 966 C CA . ASN A 1 121 ? 19.900 10.394 -23.626 1.00 83.31 121 ASN A CA 1
ATOM 967 C C . ASN A 1 121 ? 18.627 10.209 -22.779 1.00 83.31 121 ASN A C 1
ATOM 969 O O . ASN A 1 121 ? 18.568 9.299 -21.946 1.00 83.31 121 ASN A O 1
ATOM 973 N N . GLN A 1 122 ? 17.611 11.045 -23.008 1.00 83.06 122 GLN A N 1
ATOM 974 C CA . GLN A 1 122 ? 16.286 10.976 -22.385 1.00 83.06 122 GLN A CA 1
ATOM 975 C C . GLN A 1 122 ? 15.229 10.362 -23.317 1.00 83.06 122 GLN A C 1
ATOM 977 O O . GLN A 1 122 ? 14.035 10.513 -23.083 1.00 83.06 122 GLN A O 1
ATOM 982 N N . GLY A 1 123 ? 15.662 9.681 -24.379 1.00 85.19 123 GLY A N 1
ATOM 983 C CA . GLY A 1 123 ? 14.779 9.049 -25.346 1.00 85.19 123 GLY A CA 1
ATOM 984 C C . GLY A 1 123 ? 13.818 8.032 -24.723 1.00 85.19 123 GLY A C 1
ATOM 985 O O . GLY A 1 123 ? 14.202 7.242 -23.855 1.00 85.19 123 GLY A O 1
ATOM 986 N N . ASN A 1 124 ? 12.575 8.042 -25.210 1.00 90.06 124 ASN A N 1
ATOM 987 C CA . ASN A 1 124 ? 11.526 7.091 -24.826 1.00 90.06 124 ASN A CA 1
ATOM 988 C C . ASN A 1 124 ? 11.643 5.750 -25.570 1.00 90.06 124 ASN A C 1
ATOM 990 O O . ASN A 1 124 ? 10.872 4.830 -25.306 1.00 90.06 124 ASN A O 1
ATOM 994 N N . TYR A 1 125 ? 12.586 5.638 -26.506 1.00 92.69 125 TYR A N 1
ATOM 995 C CA . TYR A 1 125 ? 12.760 4.465 -27.351 1.00 92.69 125 TYR A CA 1
ATOM 996 C C . TYR A 1 125 ? 14.212 4.006 -27.380 1.00 92.69 125 TYR A C 1
ATOM 998 O O . TYR A 1 125 ? 15.143 4.760 -27.082 1.00 92.69 125 TYR A O 1
ATOM 1006 N N . TRP A 1 126 ? 14.384 2.761 -27.791 1.00 93.50 126 TRP A N 1
ATOM 1007 C CA . TRP A 1 126 ? 15.643 2.065 -27.954 1.00 93.50 126 TRP A CA 1
ATOM 1008 C C . TRP A 1 126 ? 15.786 1.598 -29.397 1.00 93.50 126 TRP A C 1
ATOM 1010 O O . TRP A 1 126 ? 14.889 0.954 -29.931 1.00 93.50 126 TRP A O 1
ATOM 1020 N N . VAL A 1 127 ? 16.918 1.911 -30.019 1.00 93.38 127 VAL A N 1
ATOM 1021 C CA . VAL A 1 127 ? 17.310 1.355 -31.314 1.00 93.38 127 VAL A CA 1
ATOM 1022 C C . VAL A 1 127 ? 18.259 0.199 -31.079 1.00 93.38 127 VAL A C 1
ATOM 1024 O O . VAL A 1 127 ? 19.316 0.378 -30.467 1.00 93.38 127 VAL A O 1
ATOM 1027 N N . LEU A 1 128 ? 17.886 -0.957 -31.611 1.00 92.38 128 LEU A N 1
ATOM 1028 C CA . LEU A 1 128 ? 18.677 -2.172 -31.609 1.00 92.38 128 LEU A CA 1
ATOM 1029 C C . LEU A 1 128 ? 19.137 -2.493 -33.029 1.00 92.38 128 LEU A C 1
ATOM 1031 O O . LEU A 1 128 ? 18.356 -2.394 -33.973 1.00 92.38 128 LEU A O 1
ATOM 1035 N N . GLN A 1 129 ? 20.398 -2.887 -33.181 1.00 90.44 129 GLN A N 1
ATOM 1036 C CA . GLN A 1 129 ? 20.939 -3.351 -34.453 1.00 90.44 129 GLN A CA 1
ATOM 1037 C C . GLN A 1 129 ? 21.200 -4.854 -34.374 1.00 90.44 129 GLN A C 1
ATOM 1039 O O . GLN A 1 129 ? 21.993 -5.305 -33.546 1.00 90.44 129 GLN A O 1
ATOM 1044 N N . LEU A 1 130 ? 20.542 -5.613 -35.246 1.00 88.31 130 LEU A N 1
ATOM 1045 C CA . LEU A 1 130 ? 20.723 -7.055 -35.357 1.00 88.31 130 LEU A CA 1
ATOM 1046 C C . LEU A 1 130 ? 21.568 -7.393 -36.581 1.00 88.31 130 LEU A C 1
ATOM 1048 O O . LEU A 1 130 ? 21.422 -6.782 -37.647 1.00 88.31 130 LEU A O 1
ATOM 1052 N N . ARG A 1 131 ? 22.451 -8.384 -36.428 1.00 83.62 131 ARG A N 1
ATOM 1053 C CA . ARG A 1 131 ? 23.290 -8.872 -37.524 1.00 83.62 131 ARG A CA 1
ATOM 1054 C C . ARG A 1 131 ? 22.403 -9.371 -38.666 1.00 83.62 131 ARG A C 1
ATOM 1056 O O . ARG A 1 131 ? 21.481 -10.146 -38.432 1.00 83.62 131 ARG A O 1
ATOM 1063 N N . GLU A 1 132 ? 22.647 -8.861 -39.874 1.00 80.00 132 GLU A N 1
ATOM 1064 C CA . GLU A 1 132 ? 21.943 -9.227 -41.122 1.00 80.00 132 GLU A CA 1
ATOM 1065 C C . GLU A 1 132 ? 20.417 -8.985 -41.144 1.00 80.00 132 GLU A C 1
ATOM 1067 O O . GLU A 1 132 ? 19.773 -9.229 -42.160 1.00 80.00 132 GLU A O 1
ATOM 1072 N N . GLN A 1 133 ? 19.836 -8.441 -40.071 1.00 83.25 133 GLN A N 1
ATOM 1073 C CA . GLN A 1 133 ? 18.392 -8.200 -39.934 1.00 83.25 133 GLN A CA 1
ATOM 1074 C C . GLN A 1 133 ? 18.034 -6.703 -39.876 1.00 83.25 133 GLN A C 1
ATOM 1076 O O . GLN A 1 133 ? 16.865 -6.345 -39.998 1.00 83.25 133 GLN A O 1
ATOM 1081 N N . GLY A 1 134 ? 19.027 -5.819 -39.719 1.00 89.00 134 GLY A N 1
ATOM 1082 C CA . GLY A 1 134 ? 18.842 -4.367 -39.778 1.00 89.00 134 GLY A CA 1
ATOM 1083 C C . GLY A 1 134 ? 18.593 -3.709 -38.418 1.00 89.00 134 GLY A C 1
ATOM 1084 O O . GLY A 1 134 ? 19.089 -4.169 -37.386 1.00 89.00 134 GLY A O 1
ATOM 1085 N N . PHE A 1 135 ? 17.878 -2.580 -38.434 1.00 92.12 135 PHE A N 1
ATOM 1086 C CA . PHE A 1 135 ? 17.615 -1.753 -37.255 1.00 92.12 135 PHE A CA 1
ATOM 1087 C C . PHE A 1 135 ? 16.164 -1.883 -36.795 1.00 92.12 135 PHE A C 1
ATOM 1089 O O . PHE A 1 135 ? 15.230 -1.760 -37.588 1.00 92.12 135 PHE A O 1
ATOM 1096 N N . PHE A 1 136 ? 15.990 -2.058 -35.490 1.00 94.38 136 PHE A N 1
ATOM 1097 C CA . PHE A 1 136 ? 14.697 -2.228 -34.844 1.00 94.38 136 PHE A CA 1
ATOM 1098 C C . PHE A 1 136 ? 14.490 -1.188 -33.751 1.00 94.38 136 PHE A C 1
ATOM 1100 O O . PHE A 1 136 ? 15.432 -0.802 -33.058 1.00 94.38 136 PHE A O 1
ATOM 1107 N N . LEU A 1 137 ? 13.243 -0.756 -33.584 1.00 94.31 137 LEU A N 1
ATOM 1108 C CA . LEU A 1 137 ? 12.812 0.158 -32.542 1.00 94.31 137 LEU A CA 1
ATOM 1109 C C . LEU A 1 137 ? 12.018 -0.593 -31.477 1.00 94.31 137 LEU A C 1
ATOM 1111 O O . LEU A 1 137 ? 11.015 -1.249 -31.765 1.00 94.31 137 LEU A O 1
ATOM 1115 N N . LEU A 1 138 ? 12.445 -0.422 -30.234 1.00 93.50 138 LEU A N 1
ATOM 1116 C CA . LEU A 1 138 ? 11.811 -0.966 -29.047 1.00 93.50 138 LEU A CA 1
ATOM 1117 C C . LEU A 1 138 ? 11.347 0.203 -28.162 1.00 93.50 138 LEU A C 1
ATOM 1119 O O . LEU A 1 138 ? 12.126 1.127 -27.909 1.00 93.50 138 LEU A O 1
ATOM 1123 N N . PRO A 1 139 ? 10.103 0.209 -27.669 1.00 91.44 139 PRO A N 1
ATOM 1124 C CA . PRO A 1 139 ? 9.676 1.200 -26.692 1.00 91.44 139 PRO A CA 1
ATOM 1125 C C . PRO A 1 139 ? 10.366 0.955 -25.343 1.00 91.44 139 PRO A C 1
ATOM 1127 O O . PRO A 1 139 ? 10.595 -0.183 -24.938 1.00 91.44 139 PRO A O 1
ATOM 1130 N N . ARG A 1 140 ? 10.717 2.014 -24.611 1.00 88.88 140 ARG A N 1
ATOM 1131 C CA . ARG A 1 140 ? 11.329 1.876 -23.285 1.00 88.88 140 ARG A CA 1
ATOM 1132 C C . ARG A 1 140 ? 10.259 1.810 -22.200 1.00 88.88 140 ARG A C 1
ATOM 1134 O O . ARG A 1 140 ? 9.535 2.782 -21.971 1.00 88.88 140 ARG A O 1
ATOM 1141 N N . PHE A 1 141 ? 10.205 0.698 -21.472 1.00 77.75 141 PHE A N 1
ATOM 1142 C CA . PHE A 1 141 ? 9.252 0.528 -20.374 1.00 77.75 141 PHE A CA 1
ATOM 1143 C C . PHE A 1 141 ? 9.342 1.645 -19.328 1.00 77.75 141 PHE A C 1
ATOM 1145 O O . PHE A 1 141 ? 10.416 2.173 -19.036 1.00 77.75 141 PHE A O 1
ATOM 1152 N N . GLY A 1 142 ? 8.183 2.038 -18.795 1.00 74.94 142 GLY A N 1
ATOM 1153 C CA . GLY A 1 142 ? 8.061 3.106 -17.798 1.00 74.94 142 GLY A CA 1
ATOM 1154 C C . GLY A 1 142 ? 8.237 4.535 -18.333 1.00 74.94 142 GLY A C 1
ATOM 1155 O O . GLY A 1 142 ? 8.071 5.480 -17.566 1.00 74.94 142 GLY A O 1
ATOM 1156 N N . SER A 1 143 ? 8.530 4.727 -19.626 1.00 76.25 143 SER A N 1
ATOM 1157 C CA . SER A 1 143 ? 8.735 6.067 -20.215 1.00 76.25 143 SER A CA 1
ATOM 1158 C C . SER A 1 143 ? 7.435 6.739 -20.689 1.00 76.25 143 SER A C 1
ATOM 1160 O O . SER A 1 143 ? 7.425 7.928 -21.002 1.00 76.25 143 SER A O 1
ATOM 1162 N N . PHE A 1 144 ? 6.317 6.005 -20.706 1.00 76.94 144 PHE A N 1
ATOM 1163 C CA . PHE A 1 144 ? 5.054 6.411 -21.342 1.00 76.94 144 PHE A C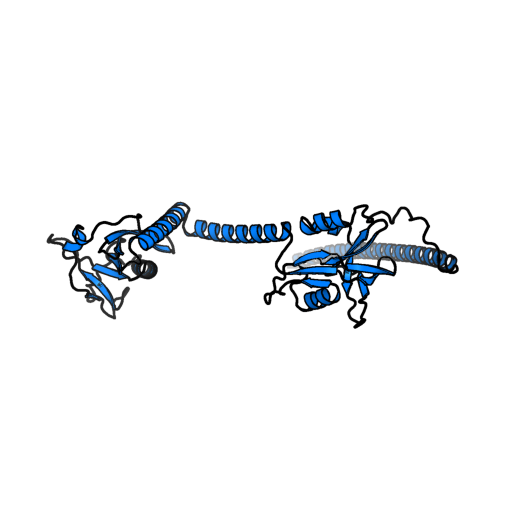A 1
ATOM 1164 C C . PHE A 1 144 ? 3.973 6.892 -20.360 1.00 76.94 144 PHE A C 1
ATOM 1166 O O . PHE A 1 144 ? 2.790 6.679 -20.580 1.00 76.94 144 PHE A O 1
ATOM 1173 N N . VAL A 1 145 ? 4.371 7.559 -19.272 1.00 70.81 145 VAL A N 1
ATOM 1174 C CA . VAL A 1 145 ? 3.437 8.107 -18.259 1.00 70.81 145 VAL A CA 1
ATOM 1175 C C . VAL A 1 145 ? 2.782 9.418 -18.724 1.00 70.81 145 VAL A C 1
ATOM 1177 O O . VAL A 1 145 ? 1.725 9.812 -18.241 1.00 70.81 145 VAL A O 1
ATOM 1180 N N . ARG A 1 146 ? 3.423 10.137 -19.655 1.00 74.25 146 ARG A N 1
ATOM 1181 C CA . ARG A 1 146 ? 2.946 11.430 -20.170 1.00 74.25 146 ARG A CA 1
ATOM 1182 C C . ARG A 1 146 ? 2.165 11.239 -21.466 1.00 74.25 146 ARG A C 1
ATOM 1184 O O . ARG A 1 146 ? 2.599 10.483 -22.331 1.00 74.25 146 ARG A O 1
ATOM 1191 N N . MET A 1 147 ? 1.102 12.021 -21.654 1.00 71.25 147 MET A N 1
ATOM 1192 C CA . MET A 1 147 ? 0.295 11.996 -22.882 1.00 71.25 147 MET A CA 1
ATOM 1193 C C . MET A 1 147 ? 1.113 12.198 -24.162 1.00 71.25 147 MET A C 1
ATOM 1195 O O . MET A 1 147 ? 0.952 11.450 -25.118 1.00 71.25 147 MET A O 1
ATOM 1199 N N . THR A 1 148 ? 2.068 13.129 -24.159 1.00 75.31 148 THR A N 1
ATOM 1200 C CA . THR A 1 148 ? 2.939 13.375 -25.321 1.00 75.31 148 THR A CA 1
ATOM 1201 C C . THR A 1 148 ? 3.805 12.166 -25.687 1.00 75.31 148 THR A C 1
ATOM 1203 O O . THR A 1 148 ? 4.122 11.948 -26.855 1.00 75.31 148 THR A O 1
ATOM 1206 N N . ALA A 1 149 ? 4.172 11.338 -24.703 1.00 78.25 149 ALA A N 1
ATOM 1207 C CA . ALA A 1 149 ? 4.895 10.100 -24.958 1.00 78.25 149 ALA A CA 1
ATOM 1208 C C . ALA A 1 149 ? 3.984 9.054 -25.621 1.00 78.25 149 ALA A C 1
ATOM 1210 O O . ALA A 1 149 ? 4.433 8.364 -26.534 1.00 78.25 149 ALA A O 1
ATOM 1211 N N . LEU A 1 150 ? 2.708 8.978 -25.233 1.00 80.56 150 LEU A N 1
ATOM 1212 C CA . LEU A 1 150 ? 1.728 8.071 -25.846 1.00 80.56 150 LEU A CA 1
ATOM 1213 C C . LEU A 1 150 ? 1.390 8.455 -27.282 1.00 80.56 150 LEU A C 1
ATOM 1215 O O . LEU A 1 150 ? 1.332 7.585 -28.143 1.00 80.56 150 LEU A O 1
ATOM 1219 N N . GLU A 1 151 ? 1.230 9.748 -27.561 1.00 82.62 151 GLU A N 1
ATOM 1220 C CA . GLU A 1 151 ? 1.023 10.233 -28.929 1.00 82.62 151 GLU A CA 1
ATOM 1221 C C . GLU A 1 151 ? 2.200 9.838 -29.827 1.00 82.62 151 GLU A C 1
ATOM 1223 O O . GLU A 1 151 ? 2.009 9.356 -30.942 1.00 82.62 151 GLU A O 1
ATOM 1228 N N . SER A 1 152 ? 3.434 9.966 -29.324 1.00 86.44 152 SER A N 1
ATOM 1229 C CA . SER A 1 152 ? 4.613 9.509 -30.066 1.00 86.44 152 SER A CA 1
ATOM 1230 C C . SER A 1 152 ? 4.628 7.987 -30.266 1.00 86.44 152 SER A C 1
ATOM 1232 O O . SER A 1 152 ? 5.065 7.519 -31.316 1.00 86.44 152 SER A O 1
ATOM 1234 N N . LEU A 1 153 ? 4.108 7.221 -29.300 1.00 88.38 153 LEU A N 1
ATOM 1235 C CA . LEU A 1 153 ? 4.045 5.760 -29.366 1.00 88.38 153 LEU A CA 1
ATOM 1236 C C . LEU A 1 153 ? 3.068 5.315 -30.458 1.00 88.38 153 LEU A C 1
ATOM 1238 O O . LEU A 1 153 ? 3.423 4.480 -31.279 1.00 88.38 153 LEU A O 1
ATOM 1242 N N . GLN A 1 154 ? 1.893 5.943 -30.542 1.00 87.25 154 GLN A N 1
ATOM 1243 C CA . GLN A 1 154 ? 0.885 5.683 -31.581 1.00 87.25 154 GLN A CA 1
ATOM 1244 C C . GLN A 1 154 ? 1.346 6.067 -32.996 1.00 87.25 154 GLN A C 1
ATOM 1246 O O . GLN A 1 154 ? 0.870 5.519 -33.994 1.00 87.25 154 GLN A O 1
ATOM 1251 N N . ARG A 1 155 ? 2.282 7.018 -33.117 1.00 87.81 155 ARG A N 1
ATOM 1252 C CA . ARG A 1 155 ? 2.892 7.350 -34.415 1.00 87.81 155 ARG A CA 1
ATOM 1253 C C . ARG A 1 155 ? 3.812 6.233 -34.913 1.00 87.81 155 ARG A C 1
ATOM 1255 O O . ARG A 1 155 ? 3.862 5.993 -36.116 1.00 87.81 155 ARG A O 1
ATOM 1262 N N . LEU A 1 156 ? 4.514 5.560 -34.003 1.00 90.75 156 LEU A N 1
ATOM 1263 C CA . LEU A 1 156 ? 5.559 4.577 -34.310 1.00 90.75 156 LEU A CA 1
ATOM 1264 C C . LEU A 1 156 ? 5.068 3.120 -34.261 1.00 90.75 156 LEU A C 1
ATOM 1266 O O . LEU A 1 156 ? 5.678 2.248 -34.880 1.00 90.75 156 LEU A O 1
ATOM 1270 N N . PHE A 1 157 ? 3.977 2.860 -33.540 1.00 92.44 157 PHE A N 1
ATOM 1271 C CA . PHE A 1 157 ? 3.419 1.531 -33.319 1.00 92.44 157 PHE A CA 1
ATOM 1272 C C . PHE A 1 157 ? 1.914 1.528 -33.573 1.00 92.44 157 PHE A C 1
ATOM 1274 O O . PHE A 1 157 ? 1.193 2.448 -33.184 1.00 92.44 157 PHE A O 1
ATOM 1281 N N . GLU A 1 158 ? 1.442 0.464 -34.204 1.00 92.00 158 GLU A N 1
ATOM 1282 C CA . GLU A 1 158 ? 0.039 0.080 -34.198 1.00 92.00 158 GLU A CA 1
ATOM 1283 C C . GLU A 1 158 ? -0.307 -0.546 -32.848 1.00 92.00 158 GLU A C 1
ATOM 1285 O O . GLU A 1 158 ? 0.528 -1.187 -32.204 1.00 92.00 158 GLU A O 1
ATOM 1290 N N . SER A 1 159 ? -1.539 -0.333 -32.399 1.00 88.31 159 SER A N 1
ATOM 1291 C CA . SER A 1 159 ? -1.975 -0.751 -31.074 1.00 88.31 159 SER A CA 1
ATOM 1292 C C . SER A 1 159 ? -3.222 -1.611 -31.125 1.00 88.31 159 SER A C 1
ATOM 1294 O O . SER A 1 159 ? -4.231 -1.215 -31.710 1.00 88.31 159 SER A O 1
ATOM 1296 N N . GLU A 1 160 ? -3.168 -2.728 -30.414 1.00 86.69 160 GLU A N 1
ATOM 1297 C CA . GLU A 1 160 ? -4.288 -3.625 -30.161 1.00 86.69 160 GLU A CA 1
ATOM 1298 C C . GLU A 1 160 ? -4.783 -3.479 -28.716 1.00 86.69 160 GLU A C 1
ATOM 1300 O O . GLU A 1 160 ? -4.013 -3.213 -27.788 1.00 86.69 160 GLU A O 1
ATOM 1305 N N . GLY A 1 161 ? -6.085 -3.688 -28.512 1.00 76.31 161 GLY A N 1
ATOM 1306 C CA . GLY A 1 161 ? -6.727 -3.563 -27.203 1.00 76.31 161 GLY A CA 1
ATOM 1307 C C . GLY A 1 161 ? -7.185 -2.139 -26.869 1.00 76.31 161 GLY A C 1
ATOM 1308 O O . GLY A 1 161 ? -7.029 -1.199 -27.649 1.00 76.31 161 GLY A O 1
ATOM 1309 N N . LYS A 1 162 ? -7.823 -1.980 -25.703 1.00 74.19 162 LYS A N 1
ATOM 1310 C CA . LYS A 1 162 ? -8.281 -0.667 -25.227 1.00 74.19 162 LYS A CA 1
ATOM 1311 C C . LYS A 1 162 ? -7.132 0.054 -24.533 1.00 74.19 162 LYS A C 1
ATOM 1313 O O . LYS A 1 162 ? -6.584 -0.463 -23.564 1.00 74.19 162 LYS A O 1
ATOM 1318 N N . ILE A 1 163 ? -6.822 1.260 -25.000 1.00 72.38 163 ILE A N 1
ATOM 1319 C CA . ILE A 1 163 ? -5.898 2.165 -24.313 1.00 72.38 163 ILE A CA 1
ATOM 1320 C C . ILE A 1 163 ? -6.537 2.536 -22.965 1.00 72.38 163 ILE A C 1
ATOM 1322 O O . ILE A 1 163 ? -7.670 3.020 -22.964 1.00 72.38 163 ILE A O 1
ATOM 1326 N N . PRO A 1 164 ? -5.873 2.286 -21.824 1.00 67.56 164 PRO A N 1
ATOM 1327 C CA . PRO A 1 164 ? -6.408 2.665 -20.521 1.00 67.56 164 PRO A CA 1
ATOM 1328 C C . PRO A 1 164 ? -6.546 4.188 -20.412 1.00 67.56 164 PRO A C 1
ATOM 1330 O O . PRO A 1 164 ? -5.618 4.905 -20.776 1.00 67.56 164 PRO A O 1
ATOM 1333 N N . ASP A 1 165 ? -7.656 4.681 -19.856 1.00 63.00 165 ASP A N 1
ATOM 1334 C CA . ASP A 1 165 ? -7.847 6.116 -19.572 1.00 63.00 165 ASP A CA 1
ATOM 1335 C C . ASP A 1 165 ? -6.959 6.610 -18.409 1.00 63.00 165 ASP A C 1
ATOM 1337 O O . ASP A 1 165 ? -6.789 7.810 -18.194 1.00 63.00 165 ASP A O 1
ATOM 1341 N N . SER A 1 166 ? -6.399 5.682 -17.626 1.00 59.22 166 SER A N 1
ATOM 1342 C CA . SER A 1 166 ? -5.526 5.960 -16.488 1.00 59.22 166 SER A CA 1
ATOM 1343 C C . SER A 1 166 ? -4.052 5.937 -16.900 1.00 59.22 166 SER A C 1
ATOM 1345 O O . SER A 1 166 ? -3.629 5.102 -17.694 1.00 59.22 166 SER A O 1
ATOM 1347 N N . GLY A 1 167 ? -3.251 6.837 -16.316 1.00 56.56 167 GLY A N 1
ATOM 1348 C CA . GLY A 1 167 ? -1.841 7.097 -16.663 1.00 56.56 167 GLY A CA 1
ATOM 1349 C C . GLY A 1 167 ? -0.836 5.951 -16.460 1.00 56.56 167 GLY A C 1
ATOM 1350 O O . GLY A 1 167 ? 0.368 6.201 -16.458 1.00 56.56 167 GLY A O 1
ATOM 1351 N N . ASN A 1 168 ? -1.299 4.714 -16.262 1.00 61.59 168 ASN A N 1
ATOM 1352 C CA . ASN A 1 168 ? -0.464 3.521 -16.172 1.00 61.59 168 ASN A CA 1
ATOM 1353 C C . ASN A 1 168 ? -0.707 2.650 -17.415 1.00 61.59 168 ASN A C 1
ATOM 1355 O O . ASN A 1 168 ? -1.519 1.726 -17.416 1.00 61.59 168 ASN A O 1
ATOM 1359 N N . HIS A 1 169 ? -0.028 3.000 -18.506 1.00 71.38 169 HIS A N 1
ATOM 1360 C CA . HIS A 1 169 ? -0.190 2.343 -19.801 1.00 71.38 169 HIS A CA 1
ATOM 1361 C C . HIS A 1 169 ? 0.741 1.135 -19.894 1.00 71.38 169 HIS A C 1
ATOM 1363 O O . HIS A 1 169 ? 1.859 1.216 -20.402 1.00 71.38 169 HIS A O 1
ATOM 1369 N N . GLU A 1 170 ? 0.277 0.018 -19.347 1.00 77.75 170 GLU A N 1
ATOM 1370 C CA . GLU A 1 170 ? 0.925 -1.281 -19.497 1.00 77.75 170 GLU A CA 1
ATOM 1371 C C . GLU A 1 170 ? 0.658 -1.828 -20.904 1.00 77.75 170 GLU A C 1
ATOM 1373 O O . GLU A 1 170 ? -0.491 -1.868 -21.358 1.00 77.75 170 GLU A O 1
ATOM 1378 N N . PHE A 1 171 ? 1.725 -2.204 -21.610 1.00 84.12 171 PHE A N 1
ATOM 1379 C CA . PHE A 1 171 ? 1.642 -2.813 -22.934 1.00 84.12 171 PHE A CA 1
ATOM 1380 C C . PHE A 1 171 ? 2.698 -3.908 -23.123 1.00 84.12 171 PHE A C 1
ATOM 1382 O O . PHE A 1 171 ? 3.775 -3.879 -22.522 1.00 84.12 171 PHE A O 1
ATOM 1389 N N . LEU A 1 172 ? 2.390 -4.857 -24.000 1.00 87.31 172 LEU A N 1
ATOM 1390 C CA . LEU A 1 172 ? 3.281 -5.908 -24.464 1.00 87.31 172 LEU A CA 1
ATOM 1391 C C . LEU A 1 172 ? 3.698 -5.599 -25.904 1.00 87.31 172 LEU A C 1
ATOM 1393 O O . LEU A 1 172 ? 2.856 -5.294 -26.748 1.00 87.31 172 LEU A O 1
ATOM 1397 N N . LEU A 1 173 ? 4.991 -5.698 -26.203 1.00 90.25 173 LEU A N 1
ATOM 1398 C CA . LEU A 1 173 ? 5.486 -5.582 -27.572 1.00 90.25 173 LEU A CA 1
ATOM 1399 C C . LEU A 1 173 ? 5.298 -6.916 -28.300 1.00 90.25 173 LEU A C 1
ATOM 1401 O O . LEU A 1 173 ? 5.903 -7.914 -27.916 1.00 90.25 173 LEU A O 1
ATOM 1405 N N . LYS A 1 174 ? 4.483 -6.925 -29.358 1.00 89.50 174 LYS A N 1
ATOM 1406 C CA . LYS A 1 174 ? 4.308 -8.092 -30.236 1.00 89.50 174 LYS A CA 1
ATOM 1407 C C . LYS A 1 174 ? 5.310 -8.082 -31.378 1.00 89.50 174 LYS A C 1
ATOM 1409 O O . LYS A 1 174 ? 5.863 -9.124 -31.714 1.00 89.50 174 LYS A O 1
ATOM 1414 N N . GLN A 1 175 ? 5.535 -6.911 -31.971 1.00 93.31 175 GLN A N 1
ATOM 1415 C CA . GLN A 1 175 ? 6.474 -6.732 -33.075 1.00 93.31 175 GLN A CA 1
ATOM 1416 C C . GLN A 1 175 ? 7.213 -5.399 -32.924 1.00 93.31 175 GLN A C 1
ATOM 1418 O O . GLN A 1 175 ? 6.572 -4.374 -32.678 1.00 93.31 175 GLN A O 1
ATOM 1423 N N . PRO A 1 176 ? 8.549 -5.372 -33.061 1.00 94.38 176 PRO A N 1
ATOM 1424 C CA . PRO A 1 176 ? 9.299 -4.122 -33.049 1.00 94.38 176 PRO A CA 1
ATOM 1425 C C . PRO A 1 176 ? 9.050 -3.336 -34.339 1.00 94.38 176 PRO A C 1
ATOM 1427 O O . PRO A 1 176 ? 8.779 -3.922 -35.386 1.00 94.38 176 PRO A O 1
ATOM 1430 N N . ALA A 1 177 ? 9.206 -2.015 -34.288 1.00 94.38 177 ALA A N 1
ATOM 1431 C CA . ALA A 1 177 ? 9.182 -1.214 -35.511 1.00 94.38 177 ALA A CA 1
ATOM 1432 C C . ALA A 1 177 ? 10.503 -1.396 -36.277 1.00 94.38 177 ALA A C 1
ATOM 1434 O O . ALA A 1 177 ? 11.554 -1.542 -35.647 1.00 94.38 177 ALA A O 1
ATOM 1435 N N . LYS A 1 178 ? 10.484 -1.366 -37.613 1.00 94.12 178 LYS A N 1
ATOM 1436 C CA . LYS A 1 178 ? 11.713 -1.414 -38.424 1.00 94.12 178 LYS A CA 1
ATOM 1437 C C . LYS A 1 178 ? 12.156 -0.020 -38.816 1.00 94.12 178 LYS A C 1
ATOM 1439 O O . LYS A 1 178 ? 11.336 0.845 -39.132 1.00 94.12 178 LYS A O 1
ATOM 1444 N N . LEU A 1 179 ? 13.468 0.176 -38.821 1.00 93.38 179 LEU A N 1
ATOM 1445 C CA . LEU A 1 179 ? 14.091 1.454 -39.112 1.00 93.38 179 LEU A CA 1
ATOM 1446 C C . LEU A 1 179 ? 15.057 1.360 -40.289 1.00 93.38 179 LEU A C 1
ATOM 1448 O O . LEU A 1 179 ? 15.789 0.383 -40.444 1.00 93.38 179 LEU A O 1
ATOM 1452 N N . GLU A 1 180 ? 15.132 2.450 -41.039 1.00 91.38 180 GLU A N 1
ATOM 1453 C CA . GLU A 1 180 ? 16.159 2.710 -42.038 1.00 91.38 180 GLU A CA 1
ATOM 1454 C C . GLU A 1 180 ? 17.185 3.708 -41.501 1.00 91.38 180 GLU A C 1
ATOM 1456 O O . GLU A 1 180 ? 16.865 4.656 -40.779 1.00 91.38 180 GLU A O 1
ATOM 1461 N N . LEU A 1 181 ? 18.455 3.485 -41.827 1.00 89.06 181 LEU A N 1
ATOM 1462 C CA . LEU A 1 181 ? 19.540 4.344 -41.375 1.00 89.06 181 LEU A CA 1
ATOM 1463 C C . LEU A 1 181 ? 19.661 5.564 -42.294 1.00 89.06 181 LEU A C 1
ATOM 1465 O O . LEU A 1 181 ? 20.040 5.423 -43.451 1.00 89.06 181 LEU A O 1
ATOM 1469 N N . LEU A 1 182 ? 19.421 6.763 -41.756 1.00 87.81 182 LEU A N 1
ATOM 1470 C CA . LEU A 1 182 ? 19.644 8.018 -42.484 1.00 87.81 182 LEU A CA 1
ATOM 1471 C C . LEU A 1 182 ? 21.052 8.562 -42.257 1.00 87.81 182 LEU A C 1
ATOM 1473 O O . LEU A 1 182 ? 21.725 9.007 -43.182 1.00 87.81 182 LEU A O 1
ATOM 1477 N N . LYS A 1 183 ? 21.500 8.549 -40.997 1.00 85.31 183 LYS A N 1
ATOM 1478 C CA . LYS A 1 183 ? 22.837 8.998 -40.613 1.00 85.31 183 LYS A CA 1
ATOM 1479 C C . LYS A 1 183 ? 23.401 8.064 -39.564 1.00 85.31 183 LYS A C 1
ATOM 1481 O O . LYS A 1 183 ? 22.798 7.869 -38.505 1.00 85.31 183 LYS A O 1
ATOM 1486 N N . ARG A 1 184 ? 24.584 7.525 -39.855 1.00 78.56 184 ARG A N 1
ATOM 1487 C CA . ARG A 1 184 ? 25.271 6.538 -39.021 1.00 78.56 184 ARG A CA 1
ATOM 1488 C C . ARG A 1 184 ? 25.269 6.949 -37.546 1.00 78.56 184 ARG A C 1
ATOM 1490 O O . ARG A 1 184 ? 25.753 8.022 -37.200 1.00 78.56 184 ARG A O 1
ATOM 1497 N N . ASN A 1 185 ? 24.701 6.092 -36.694 1.00 73.38 185 ASN A N 1
ATOM 1498 C CA . ASN A 1 185 ? 24.632 6.248 -35.234 1.00 73.38 185 ASN A CA 1
ATOM 1499 C C . ASN A 1 185 ? 23.968 7.538 -34.712 1.00 73.38 185 ASN A C 1
ATOM 1501 O O . ASN A 1 185 ? 24.106 7.854 -33.526 1.00 73.38 185 ASN A O 1
ATOM 1505 N N . GLN A 1 186 ? 23.253 8.277 -35.561 1.00 84.56 186 GLN A N 1
ATOM 1506 C CA . GLN A 1 186 ? 22.675 9.573 -35.202 1.00 84.56 186 GLN A CA 1
ATOM 1507 C C . GLN A 1 186 ? 21.200 9.688 -35.566 1.00 84.56 186 GLN A C 1
ATOM 1509 O O . GLN A 1 186 ? 20.433 10.188 -34.743 1.00 84.56 186 GLN A O 1
ATOM 1514 N N . ARG A 1 187 ? 20.813 9.256 -36.774 1.00 90.88 187 ARG A N 1
ATOM 1515 C CA . ARG A 1 187 ? 19.455 9.431 -37.297 1.00 90.88 187 ARG A CA 1
ATOM 1516 C C . ARG A 1 187 ? 18.944 8.183 -37.994 1.00 90.88 187 ARG A C 1
ATOM 1518 O O . ARG A 1 187 ? 19.642 7.600 -38.827 1.00 90.88 187 ARG A O 1
ATOM 1525 N N . TRP A 1 188 ? 17.695 7.856 -37.706 1.00 93.69 188 TRP A N 1
ATOM 1526 C CA . TRP A 1 188 ? 16.966 6.741 -38.295 1.00 93.69 188 TRP A CA 1
ATOM 1527 C C . TRP A 1 188 ? 15.592 7.206 -38.757 1.00 93.69 188 TRP A C 1
ATOM 1529 O O . TRP A 1 188 ? 15.013 8.101 -38.148 1.00 93.69 188 TRP A O 1
ATOM 1539 N N . GLN A 1 189 ? 15.063 6.596 -39.806 1.00 93.06 189 GLN A N 1
ATOM 1540 C CA . GLN A 1 189 ? 13.704 6.820 -40.281 1.00 93.06 189 GLN A CA 1
ATOM 1541 C C . GLN A 1 189 ? 12.861 5.578 -40.028 1.00 93.06 189 GLN A C 1
ATOM 1543 O O . GLN A 1 189 ? 13.355 4.460 -40.158 1.00 93.06 189 GLN A O 1
ATOM 1548 N N . LEU A 1 190 ? 11.595 5.763 -39.666 1.00 92.88 190 LEU A N 1
ATOM 1549 C CA . LEU A 1 190 ? 10.650 4.655 -39.589 1.00 92.88 190 LEU A CA 1
ATOM 1550 C C . LEU A 1 190 ? 10.388 4.081 -40.990 1.00 92.88 190 LEU A C 1
ATOM 1552 O O . LEU A 1 190 ? 9.922 4.807 -41.866 1.00 92.88 190 LEU A O 1
ATOM 1556 N N . ALA A 1 191 ? 10.653 2.787 -41.165 1.00 92.12 191 ALA A N 1
ATOM 1557 C CA . ALA A 1 191 ? 10.329 2.043 -42.382 1.00 92.12 191 ALA A CA 1
ATOM 1558 C C . ALA A 1 191 ? 9.042 1.223 -42.226 1.00 92.12 191 ALA A C 1
ATOM 1560 O O . ALA A 1 191 ? 8.210 1.190 -43.127 1.00 92.12 191 ALA A O 1
ATOM 1561 N N . GLU A 1 192 ? 8.850 0.595 -41.063 1.00 93.56 192 GLU A N 1
ATOM 1562 C CA . GLU A 1 192 ? 7.667 -0.213 -40.758 1.00 93.56 192 GLU A CA 1
ATOM 1563 C C . GLU A 1 192 ? 7.241 0.027 -39.310 1.00 93.56 192 GLU A C 1
ATOM 1565 O O . GLU A 1 192 ? 8.087 0.034 -38.410 1.00 93.56 192 GLU A O 1
ATOM 1570 N N . LYS A 1 193 ? 5.939 0.223 -39.075 1.00 93.56 193 LYS A N 1
ATOM 1571 C CA . LYS A 1 193 ? 5.394 0.359 -37.720 1.00 93.56 193 LYS A CA 1
ATOM 1572 C C . LYS A 1 193 ? 5.511 -0.958 -36.961 1.00 93.56 193 LYS A C 1
ATOM 1574 O O . LYS A 1 193 ? 5.355 -2.028 -37.536 1.00 93.56 193 LYS A O 1
ATOM 1579 N N . GLY A 1 194 ? 5.770 -0.865 -35.661 1.00 93.50 194 GLY A N 1
ATOM 1580 C CA . GLY A 1 194 ? 5.690 -2.028 -34.778 1.00 93.50 194 GLY A CA 1
ATOM 1581 C C . GLY A 1 194 ? 4.255 -2.293 -34.322 1.00 93.50 194 GLY A C 1
ATOM 1582 O O . GLY A 1 194 ? 3.357 -1.503 -34.600 1.00 93.50 194 GLY A O 1
ATOM 1583 N N . LEU A 1 195 ? 4.058 -3.358 -33.549 1.00 93.12 195 LEU A N 1
ATOM 1584 C CA . LEU A 1 195 ? 2.768 -3.747 -32.981 1.00 93.12 195 LEU A CA 1
ATOM 1585 C C . LEU A 1 195 ? 2.876 -3.898 -31.461 1.00 93.12 195 LEU A C 1
ATOM 1587 O O . LEU A 1 195 ? 3.714 -4.659 -30.962 1.00 93.12 195 LEU A O 1
ATOM 1591 N N . ILE A 1 196 ? 2.006 -3.204 -30.728 1.00 91.19 196 ILE A N 1
ATOM 1592 C CA . ILE A 1 196 ? 1.873 -3.312 -29.270 1.00 91.19 196 ILE A CA 1
ATOM 1593 C C . ILE A 1 196 ? 0.454 -3.720 -28.870 1.00 91.19 196 ILE A C 1
ATOM 1595 O O . ILE A 1 196 ? -0.521 -3.344 -29.514 1.00 91.19 196 ILE A O 1
ATOM 1599 N N . GLN A 1 197 ? 0.332 -4.448 -27.765 1.00 88.50 197 GLN A N 1
ATOM 1600 C CA . GLN A 1 197 ? -0.947 -4.825 -27.167 1.00 88.50 197 GLN A CA 1
ATOM 1601 C C . GLN A 1 197 ? -1.073 -4.172 -25.788 1.00 88.50 197 GLN A C 1
ATOM 1603 O O . GLN A 1 197 ? -0.256 -4.436 -24.908 1.00 88.50 197 GLN A O 1
ATOM 1608 N N . PHE A 1 198 ? -2.088 -3.333 -25.580 1.00 84.12 198 PHE A N 1
ATOM 1609 C CA . PHE A 1 198 ? -2.358 -2.720 -24.274 1.00 84.12 198 PHE A CA 1
ATOM 1610 C C . PHE A 1 198 ? -3.059 -3.692 -23.312 1.00 84.12 198 PHE A C 1
ATOM 1612 O O . PHE A 1 198 ? -3.864 -4.525 -23.730 1.00 84.12 198 PHE A O 1
ATOM 1619 N N . GLY A 1 199 ? -2.793 -3.539 -22.010 1.00 74.62 199 GLY A N 1
ATOM 1620 C CA . GLY A 1 199 ? -3.421 -4.322 -20.934 1.00 74.62 199 GLY A CA 1
ATOM 1621 C C . GLY A 1 199 ? -2.629 -5.554 -20.481 1.00 74.62 199 GLY A C 1
ATOM 1622 O O . GLY A 1 199 ? -3.050 -6.246 -19.558 1.00 74.62 199 GLY A O 1
ATOM 1623 N N . GLU A 1 200 ? -1.472 -5.803 -21.089 1.00 72.31 200 GLU A N 1
ATOM 1624 C CA . GLU A 1 200 ? -0.498 -6.812 -20.669 1.00 72.31 200 GLU A CA 1
ATOM 1625 C C . GLU A 1 200 ? 0.855 -6.122 -20.462 1.00 72.31 200 GLU A C 1
ATOM 1627 O O . GLU A 1 200 ? 1.165 -5.178 -21.175 1.00 72.31 200 GLU A O 1
ATOM 1632 N N . ALA A 1 201 ? 1.666 -6.559 -19.498 1.00 69.88 201 ALA A N 1
ATOM 1633 C CA . ALA A 1 201 ? 3.008 -6.019 -19.253 1.00 69.88 201 ALA A CA 1
ATOM 1634 C C . ALA A 1 201 ? 4.032 -7.152 -19.072 1.00 69.88 201 ALA A C 1
ATOM 1636 O O . ALA A 1 201 ? 3.648 -8.240 -18.625 1.00 69.88 201 ALA A O 1
ATOM 1637 N N . PRO A 1 202 ? 5.326 -6.891 -19.350 1.00 71.88 202 PRO A N 1
ATOM 1638 C CA . PRO A 1 202 ? 6.425 -7.797 -19.022 1.00 71.88 202 PRO A CA 1
ATOM 1639 C C . PRO A 1 202 ? 6.377 -8.303 -17.584 1.00 71.88 202 PRO A C 1
ATOM 1641 O O . PRO A 1 202 ? 6.041 -7.553 -16.659 1.00 71.88 202 PRO A O 1
ATOM 1644 N N . LEU A 1 203 ? 6.791 -9.555 -17.387 1.00 73.50 203 LEU A N 1
ATOM 1645 C CA . LEU A 1 203 ? 6.799 -10.221 -16.081 1.00 73.50 203 LEU A CA 1
ATOM 1646 C C . LEU A 1 203 ? 7.605 -9.442 -15.033 1.00 73.50 203 LEU A C 1
ATOM 1648 O O . LEU A 1 203 ? 7.104 -9.206 -13.933 1.00 73.50 203 LEU A O 1
ATOM 1652 N N . GLU A 1 204 ? 8.811 -8.980 -15.379 1.00 71.81 204 GLU A N 1
ATOM 1653 C CA . GLU A 1 204 ? 9.656 -8.217 -14.454 1.00 71.81 204 GLU A CA 1
ATOM 1654 C C . GLU A 1 204 ? 8.963 -6.939 -13.967 1.00 71.81 204 GLU A C 1
ATOM 1656 O O . GLU A 1 204 ? 8.985 -6.641 -12.773 1.00 71.81 204 GLU A O 1
ATOM 1661 N N . PHE A 1 205 ? 8.312 -6.188 -14.860 1.00 68.81 205 PHE A N 1
ATOM 1662 C CA . PHE A 1 205 ? 7.645 -4.942 -14.482 1.00 68.81 205 PHE A CA 1
ATOM 1663 C C . PHE A 1 205 ? 6.492 -5.196 -13.504 1.00 68.81 205 PHE A C 1
ATOM 1665 O O . PHE A 1 205 ? 6.358 -4.477 -12.509 1.00 68.81 205 PHE A O 1
ATOM 1672 N N . ARG A 1 206 ? 5.713 -6.264 -13.732 1.00 72.56 206 ARG A N 1
ATOM 1673 C CA . ARG A 1 206 ? 4.644 -6.688 -12.814 1.00 72.56 206 ARG A CA 1
ATOM 1674 C C . ARG A 1 206 ? 5.210 -7.054 -11.442 1.00 72.56 206 ARG A C 1
ATOM 1676 O O . ARG A 1 206 ? 4.740 -6.540 -10.430 1.00 72.56 206 ARG A O 1
ATOM 1683 N N . TRP A 1 207 ? 6.274 -7.855 -11.396 1.00 75.00 207 TRP A N 1
ATOM 1684 C CA . TRP A 1 207 ? 6.925 -8.222 -10.135 1.00 75.00 207 TRP A CA 1
ATOM 1685 C C . TRP A 1 207 ? 7.544 -7.028 -9.409 1.00 75.00 207 TRP A C 1
ATOM 1687 O O . TRP A 1 207 ? 7.424 -6.919 -8.191 1.00 75.00 207 TRP A O 1
ATOM 1697 N N . GLN A 1 208 ? 8.169 -6.091 -10.123 1.00 77.19 208 GLN A N 1
ATOM 1698 C CA . GLN A 1 208 ? 8.708 -4.877 -9.511 1.00 77.19 208 GLN A CA 1
ATOM 1699 C C . GLN A 1 208 ? 7.608 -4.025 -8.866 1.00 77.19 208 GLN A C 1
ATOM 1701 O O . GLN A 1 208 ? 7.817 -3.489 -7.773 1.00 77.19 208 GLN A O 1
ATOM 1706 N N . GLN A 1 209 ? 6.440 -3.905 -9.505 1.00 74.81 209 GLN A N 1
ATOM 1707 C CA . GLN A 1 209 ? 5.291 -3.232 -8.899 1.00 74.81 209 GLN A CA 1
ATOM 1708 C C . GLN A 1 209 ? 4.796 -3.972 -7.652 1.00 74.81 209 GLN A C 1
ATOM 1710 O O . GLN A 1 209 ? 4.596 -3.338 -6.616 1.00 74.81 209 GLN A O 1
ATOM 1715 N N . GLU A 1 210 ? 4.648 -5.296 -7.714 1.00 79.62 210 GLU A N 1
ATOM 1716 C CA . GLU A 1 210 ? 4.217 -6.103 -6.567 1.00 79.62 210 GLU A CA 1
ATOM 1717 C C . GLU A 1 210 ? 5.189 -5.996 -5.386 1.00 79.62 210 GLU A C 1
ATOM 1719 O O . GLU A 1 210 ? 4.760 -5.796 -4.251 1.00 79.62 210 GLU A O 1
ATOM 1724 N N . ILE A 1 211 ? 6.501 -6.042 -5.635 1.00 80.31 211 ILE A N 1
ATOM 1725 C CA . ILE A 1 211 ? 7.527 -5.873 -4.596 1.00 80.31 211 ILE A CA 1
ATOM 1726 C C . ILE A 1 211 ? 7.433 -4.486 -3.954 1.00 80.31 211 ILE A C 1
ATOM 1728 O O . ILE A 1 211 ? 7.568 -4.371 -2.734 1.00 80.31 211 ILE A O 1
ATOM 1732 N N . ARG A 1 212 ? 7.194 -3.427 -4.743 1.00 80.00 212 ARG A N 1
ATOM 1733 C CA . ARG A 1 212 ? 6.983 -2.075 -4.197 1.00 80.00 212 ARG A CA 1
ATOM 1734 C C . ARG A 1 212 ? 5.745 -2.031 -3.309 1.00 80.00 212 ARG A C 1
ATOM 1736 O O . ARG A 1 212 ? 5.855 -1.616 -2.162 1.00 80.00 212 ARG A O 1
ATOM 1743 N N . GLN A 1 213 ? 4.616 -2.556 -3.782 1.00 82.25 213 GLN A N 1
ATOM 1744 C CA . GLN A 1 213 ? 3.387 -2.616 -2.988 1.00 82.25 213 GLN A CA 1
ATOM 1745 C C . GLN A 1 213 ? 3.572 -3.420 -1.694 1.00 82.25 213 GLN A C 1
ATOM 1747 O O . GLN A 1 213 ? 3.118 -3.002 -0.631 1.00 82.25 213 GLN A O 1
ATOM 1752 N N . MET A 1 214 ? 4.261 -4.561 -1.756 1.00 79.75 214 MET A N 1
ATOM 1753 C CA . MET A 1 214 ? 4.570 -5.369 -0.575 1.00 79.75 214 MET A CA 1
ATOM 1754 C C . MET A 1 214 ? 5.477 -4.626 0.408 1.00 79.75 214 MET A C 1
ATOM 1756 O O . MET A 1 214 ? 5.254 -4.695 1.616 1.00 79.75 214 MET A O 1
ATOM 1760 N N . ARG A 1 215 ? 6.472 -3.881 -0.086 1.00 81.94 215 ARG A N 1
ATOM 1761 C CA . ARG A 1 215 ? 7.346 -3.048 0.751 1.00 81.94 215 ARG A CA 1
ATOM 1762 C C . ARG A 1 215 ? 6.561 -1.951 1.459 1.00 81.94 215 ARG A C 1
ATOM 1764 O O . ARG A 1 215 ? 6.755 -1.768 2.658 1.00 81.94 215 ARG A O 1
ATOM 1771 N N . ASP A 1 216 ? 5.680 -1.262 0.745 1.00 82.81 216 ASP A N 1
ATOM 1772 C CA . ASP A 1 216 ? 4.863 -0.188 1.310 1.00 82.81 216 ASP A CA 1
ATOM 1773 C C . ASP A 1 216 ? 3.938 -0.736 2.406 1.00 82.81 216 ASP A C 1
ATOM 1775 O O . ASP A 1 216 ? 3.930 -0.225 3.528 1.00 82.81 216 ASP A O 1
ATOM 1779 N N . ARG A 1 217 ? 3.274 -1.872 2.146 1.00 77.00 217 ARG A N 1
ATOM 1780 C CA . ARG A 1 217 ? 2.469 -2.584 3.156 1.00 77.00 217 ARG A CA 1
ATOM 1781 C C . ARG A 1 217 ? 3.294 -2.990 4.377 1.00 77.00 217 ARG A C 1
ATOM 1783 O O . ARG A 1 217 ? 2.837 -2.843 5.508 1.00 77.00 217 ARG A O 1
ATOM 1790 N N . TYR A 1 218 ? 4.517 -3.482 4.179 1.00 77.19 218 TYR A N 1
ATOM 1791 C CA . TYR A 1 218 ? 5.404 -3.855 5.282 1.00 77.19 218 TYR A CA 1
ATOM 1792 C C . TYR A 1 218 ? 5.828 -2.641 6.119 1.00 77.19 218 TYR A C 1
ATOM 1794 O O . TYR A 1 218 ? 5.889 -2.719 7.346 1.00 77.19 218 TYR A O 1
ATOM 1802 N N . GLN A 1 219 ? 6.088 -1.496 5.487 1.00 78.06 219 GLN A N 1
ATOM 1803 C CA . GLN A 1 219 ? 6.400 -0.260 6.203 1.00 78.06 219 GLN A CA 1
ATOM 1804 C C . GLN A 1 219 ? 5.209 0.233 7.030 1.00 78.06 219 GLN A C 1
ATOM 1806 O O . GLN A 1 219 ? 5.390 0.643 8.178 1.00 78.06 219 GLN A O 1
ATOM 1811 N N . GLU A 1 220 ? 3.995 0.171 6.486 1.00 78.50 220 GLU A N 1
ATOM 1812 C CA . GLU A 1 220 ? 2.773 0.484 7.235 1.00 78.50 220 GLU A CA 1
ATOM 1813 C C . GLU A 1 220 ? 2.591 -0.449 8.434 1.00 78.50 220 GLU A C 1
ATOM 1815 O O . GLU A 1 220 ? 2.344 0.011 9.552 1.00 78.50 220 GLU A O 1
ATOM 1820 N N . PHE A 1 221 ? 2.798 -1.749 8.226 1.00 73.00 221 PHE A N 1
ATOM 1821 C CA . PHE A 1 221 ? 2.759 -2.757 9.280 1.00 73.00 221 PHE A CA 1
ATOM 1822 C C . PHE A 1 221 ? 3.801 -2.498 10.375 1.00 73.00 221 PHE A C 1
ATOM 1824 O O . PHE A 1 221 ? 3.495 -2.574 11.563 1.00 73.00 221 PHE A O 1
ATOM 1831 N N . THR A 1 222 ? 5.014 -2.103 9.990 1.00 71.31 222 THR A N 1
ATOM 1832 C CA . THR A 1 222 ? 6.097 -1.779 10.930 1.00 71.31 222 THR A CA 1
ATOM 1833 C C . THR A 1 222 ? 5.759 -0.545 11.769 1.00 71.31 222 THR A C 1
ATOM 1835 O O . THR A 1 222 ? 5.916 -0.559 12.986 1.00 71.31 222 THR A O 1
ATOM 1838 N N . LYS A 1 223 ? 5.189 0.500 11.156 1.00 76.81 223 LYS A N 1
ATOM 1839 C CA . LYS A 1 223 ? 4.694 1.682 11.886 1.00 76.81 223 LYS A CA 1
ATOM 1840 C C . LYS A 1 223 ? 3.562 1.337 12.855 1.00 76.81 223 LYS A C 1
ATOM 1842 O O . LYS A 1 223 ? 3.443 1.964 13.907 1.00 76.81 223 LYS A O 1
ATOM 1847 N N . MET A 1 224 ? 2.708 0.372 12.512 1.00 67.88 224 MET A N 1
ATOM 1848 C CA . MET A 1 224 ? 1.688 -0.133 13.435 1.00 67.88 224 MET A CA 1
ATOM 1849 C C . MET A 1 224 ? 2.315 -0.904 14.604 1.00 67.88 224 MET A C 1
ATOM 1851 O O . MET A 1 224 ? 1.920 -0.674 15.748 1.00 67.88 224 MET A O 1
ATOM 1855 N N . LEU A 1 225 ? 3.324 -1.744 14.346 1.00 67.44 225 LEU A N 1
ATOM 1856 C CA . LEU A 1 225 ? 4.081 -2.455 15.384 1.00 67.44 225 LEU A CA 1
ATOM 1857 C C . LEU A 1 225 ? 4.752 -1.497 16.372 1.00 67.44 225 LEU A C 1
ATOM 1859 O O . LEU A 1 225 ? 4.648 -1.703 17.578 1.00 67.44 225 LEU A O 1
ATOM 1863 N N . GLU A 1 226 ? 5.384 -0.428 15.888 1.00 70.00 226 GLU A N 1
ATOM 1864 C CA . GLU A 1 226 ? 6.023 0.580 16.746 1.00 70.00 226 GLU A CA 1
ATOM 1865 C C . GLU A 1 226 ? 5.020 1.305 17.655 1.00 70.00 226 GLU A C 1
ATOM 1867 O O . GLU A 1 226 ? 5.335 1.626 18.800 1.00 70.00 226 GLU A O 1
ATOM 1872 N N . LYS A 1 227 ? 3.799 1.554 17.166 1.00 67.88 227 LYS A N 1
ATOM 1873 C CA . LYS A 1 227 ? 2.754 2.258 17.927 1.00 67.88 227 LYS A CA 1
ATOM 1874 C C . LYS A 1 227 ? 2.053 1.377 18.957 1.00 67.88 227 LYS A C 1
ATOM 1876 O O . LYS A 1 227 ? 1.707 1.856 20.033 1.00 67.88 227 LYS A O 1
ATOM 1881 N N . VAL A 1 228 ? 1.784 0.122 18.609 1.00 66.06 228 VAL A N 1
ATOM 1882 C CA . VAL A 1 228 ? 0.914 -0.772 19.391 1.00 66.06 228 VAL A CA 1
ATOM 1883 C C . VAL A 1 228 ? 1.726 -1.768 20.236 1.00 66.06 228 VAL A C 1
ATOM 1885 O O . VAL A 1 228 ? 1.232 -2.271 21.247 1.00 66.06 228 VAL A O 1
ATOM 1888 N N . GLY A 1 229 ? 2.982 -2.027 19.862 1.00 71.06 229 GLY A N 1
ATOM 1889 C CA . GLY A 1 229 ? 3.785 -3.130 20.383 1.00 71.06 229 GLY A CA 1
ATOM 1890 C C . GLY A 1 229 ? 3.359 -4.484 19.798 1.00 71.06 229 GLY A C 1
ATOM 1891 O O . GLY A 1 229 ? 2.226 -4.663 19.349 1.00 71.06 229 GLY A O 1
ATOM 1892 N N . GLU A 1 230 ? 4.265 -5.464 19.818 1.00 66.69 230 GLU A N 1
ATOM 1893 C CA . GLU A 1 230 ? 4.059 -6.790 19.206 1.00 66.69 230 GLU A CA 1
ATOM 1894 C C . GLU A 1 230 ? 2.833 -7.528 19.779 1.00 66.69 230 GLU A C 1
ATOM 1896 O O . GLU A 1 230 ? 1.999 -8.039 19.031 1.00 66.69 230 GLU A O 1
ATOM 1901 N N . ALA A 1 231 ? 2.659 -7.495 21.104 1.00 62.44 231 ALA A N 1
ATOM 1902 C CA . ALA A 1 231 ? 1.526 -8.127 21.781 1.00 62.44 231 ALA A CA 1
ATOM 1903 C C . ALA A 1 231 ? 0.178 -7.463 21.445 1.00 62.44 231 ALA A C 1
ATOM 1905 O O . ALA A 1 231 ? -0.827 -8.149 21.254 1.00 62.44 231 ALA A O 1
ATOM 1906 N N . GLY A 1 232 ? 0.141 -6.131 21.333 1.00 65.69 232 GLY A N 1
ATOM 1907 C CA . GLY A 1 232 ? -1.089 -5.423 20.984 1.00 65.69 232 GLY A CA 1
ATOM 1908 C C . GLY A 1 232 ? -1.462 -5.596 19.508 1.00 65.69 232 GLY A C 1
ATOM 1909 O O . GLY A 1 232 ? -2.646 -5.599 19.169 1.00 65.69 232 GLY A O 1
ATOM 1910 N N . LEU A 1 233 ? -0.480 -5.808 18.626 1.00 66.00 233 LEU A N 1
ATOM 1911 C CA . LEU A 1 233 ? -0.739 -6.084 17.217 1.00 66.00 233 LEU A CA 1
ATOM 1912 C C . LEU A 1 233 ? -1.267 -7.509 17.003 1.00 66.00 233 LEU A C 1
ATOM 1914 O O . LEU A 1 233 ? -2.248 -7.682 16.284 1.00 66.00 233 LEU A O 1
ATOM 1918 N N . GLN A 1 234 ? -0.692 -8.513 17.678 1.00 67.81 234 GLN A N 1
ATOM 1919 C CA . GLN A 1 234 ? -1.237 -9.877 17.669 1.00 67.81 234 GLN A CA 1
ATOM 1920 C C . GLN A 1 234 ? -2.681 -9.902 18.186 1.00 67.81 234 GLN A C 1
ATOM 1922 O O . GLN A 1 234 ? -3.548 -10.485 17.536 1.00 67.81 234 GLN A O 1
ATOM 1927 N N . ALA A 1 235 ? -2.966 -9.201 19.290 1.00 70.31 235 ALA A N 1
ATOM 1928 C CA . ALA A 1 235 ? -4.329 -9.058 19.801 1.00 70.31 235 ALA A CA 1
ATOM 1929 C C . ALA A 1 235 ? -5.260 -8.386 18.776 1.00 70.31 235 ALA A C 1
ATOM 1931 O O . ALA A 1 235 ? -6.367 -8.863 18.544 1.00 70.31 235 ALA A O 1
ATOM 1932 N N . THR A 1 236 ? -4.790 -7.340 18.088 1.00 75.12 236 THR A N 1
ATOM 1933 C CA . THR A 1 236 ? -5.587 -6.628 17.077 1.00 75.12 236 THR A CA 1
ATOM 1934 C C . THR A 1 236 ? -5.896 -7.510 15.866 1.00 75.12 236 THR A C 1
ATOM 1936 O O . THR A 1 236 ? -7.048 -7.578 15.451 1.00 75.12 236 THR A O 1
ATOM 1939 N N . VAL A 1 237 ? -4.917 -8.244 15.329 1.00 80.62 237 VAL A N 1
ATOM 1940 C CA . VAL A 1 237 ? -5.130 -9.153 14.187 1.00 80.62 237 VAL A CA 1
ATOM 1941 C C . VAL A 1 237 ? -6.082 -10.293 14.558 1.00 80.62 237 VAL A C 1
ATOM 1943 O O . VAL A 1 237 ? -7.003 -10.607 13.803 1.00 80.62 237 VAL A O 1
ATOM 1946 N N . ILE A 1 238 ? -5.896 -10.893 15.736 1.00 82.06 238 ILE A N 1
ATOM 1947 C CA . ILE A 1 238 ? -6.769 -11.964 16.229 1.00 82.06 238 ILE A CA 1
ATOM 1948 C C . ILE A 1 238 ? -8.194 -11.435 16.444 1.00 82.06 238 ILE A C 1
ATOM 1950 O O . ILE A 1 238 ? -9.153 -12.066 16.004 1.00 82.06 238 ILE A O 1
ATOM 1954 N N . SER A 1 239 ? -8.344 -10.251 17.041 1.00 83.62 239 SER A N 1
ATOM 1955 C CA . SER A 1 239 ? -9.657 -9.645 17.271 1.00 83.62 239 SER A CA 1
ATOM 1956 C C . SER A 1 239 ? -10.385 -9.266 15.980 1.00 83.62 239 SER A C 1
ATOM 1958 O O . SER A 1 239 ? -11.597 -9.439 15.909 1.00 83.62 239 SER A O 1
ATOM 1960 N N . GLN A 1 240 ? -9.672 -8.812 14.940 1.00 87.44 240 GLN A N 1
ATOM 1961 C CA . GLN A 1 240 ? -10.265 -8.539 13.628 1.00 87.44 240 GLN A CA 1
ATOM 1962 C C . GLN A 1 240 ? -10.814 -9.817 13.004 1.00 87.44 240 GLN A C 1
ATOM 1964 O O . GLN A 1 240 ? -11.928 -9.824 12.482 1.00 87.44 240 GLN A O 1
ATOM 1969 N N . ARG A 1 241 ? -10.060 -10.917 13.103 1.00 88.12 241 ARG A N 1
ATOM 1970 C CA . ARG A 1 241 ? -10.538 -12.227 12.661 1.00 88.12 241 ARG A CA 1
ATOM 1971 C C . ARG A 1 241 ? -11.779 -12.656 13.444 1.00 88.12 241 ARG A C 1
ATOM 1973 O O . ARG A 1 241 ? -12.754 -13.087 12.838 1.00 88.12 241 ARG A O 1
ATOM 1980 N N . TRP A 1 242 ? -11.772 -12.507 14.768 1.00 89.88 242 TRP A N 1
ATOM 1981 C CA . TRP A 1 242 ? -12.942 -12.818 15.592 1.00 89.88 242 TRP A CA 1
ATOM 1982 C C . TRP A 1 242 ? -14.148 -11.952 15.244 1.00 89.88 242 TRP A C 1
ATOM 1984 O O . TRP A 1 242 ? -15.254 -12.474 15.169 1.00 89.88 242 TRP A O 1
ATOM 1994 N N . GLN A 1 243 ? -13.951 -10.660 14.982 1.00 90.44 243 GLN A N 1
ATOM 1995 C CA . GLN A 1 243 ? -15.023 -9.769 14.551 1.00 90.44 243 GLN A CA 1
ATOM 1996 C C . GLN A 1 243 ? -15.649 -10.255 13.239 1.00 90.44 243 GLN A C 1
ATOM 1998 O O . GLN A 1 243 ? -16.866 -10.378 13.170 1.00 90.44 243 GLN A O 1
ATOM 2003 N N . GLN A 1 244 ? -14.837 -10.617 12.241 1.00 90.81 244 GLN A N 1
ATOM 2004 C CA . GLN A 1 244 ? -15.339 -11.169 10.978 1.00 90.81 244 GLN A CA 1
ATOM 2005 C C . GLN A 1 244 ? -16.117 -12.476 11.186 1.00 90.81 244 GLN A C 1
ATOM 2007 O O . GLN A 1 244 ? -17.185 -12.660 10.608 1.00 90.81 244 GLN A O 1
ATOM 2012 N N . GLU A 1 245 ? -15.610 -13.388 12.020 1.00 90.69 245 GLU A N 1
ATOM 2013 C CA . GLU A 1 245 ? -16.288 -14.655 12.320 1.00 90.69 245 GLU A CA 1
ATOM 2014 C C . GLU A 1 245 ? -17.618 -14.433 13.068 1.00 90.69 245 GLU A C 1
ATOM 2016 O O . GLU A 1 245 ? -18.612 -15.106 12.782 1.00 90.69 245 GLU A O 1
ATOM 2021 N N . LEU A 1 246 ? -17.671 -13.469 13.993 1.00 91.06 246 LEU A N 1
ATOM 2022 C CA . LEU A 1 246 ? -18.892 -13.086 14.705 1.00 91.06 246 LEU A CA 1
ATOM 2023 C C . LEU A 1 246 ? -19.906 -12.412 13.777 1.00 91.06 246 LEU A C 1
ATOM 2025 O O . LEU A 1 246 ? -21.084 -12.759 13.832 1.00 91.06 246 LEU A O 1
ATOM 2029 N N . GLU A 1 247 ? -19.462 -11.514 12.898 1.00 91.19 247 GLU A N 1
ATOM 2030 C CA . GLU A 1 247 ? -20.313 -10.853 11.904 1.00 91.19 247 GLU A CA 1
ATOM 2031 C C . GLU A 1 247 ? -20.899 -11.855 10.905 1.00 91.19 247 GLU A C 1
ATOM 2033 O O . GLU A 1 247 ? -22.080 -11.779 10.571 1.00 91.19 247 GLU A O 1
ATOM 2038 N N . GLN A 1 248 ? -20.125 -12.859 10.488 1.00 92.06 248 GLN A N 1
ATOM 2039 C CA . GLN A 1 248 ? -20.633 -13.948 9.651 1.00 92.06 248 GLN A CA 1
ATOM 2040 C C . GLN A 1 248 ? -21.673 -14.812 10.377 1.00 92.06 248 GLN A C 1
ATOM 2042 O O . GLN A 1 248 ? -22.648 -15.242 9.761 1.00 92.06 248 GLN A O 1
ATOM 2047 N N . ARG A 1 249 ? -21.477 -15.088 11.675 1.00 91.81 249 ARG A N 1
ATOM 2048 C CA . ARG A 1 249 ? -22.374 -15.955 12.463 1.00 91.81 249 ARG A CA 1
ATOM 2049 C C . ARG A 1 249 ? -23.650 -15.249 12.919 1.00 91.81 249 ARG A C 1
ATOM 2051 O O . ARG A 1 249 ? -24.717 -15.857 12.887 1.00 91.81 249 ARG A O 1
ATOM 2058 N N . TYR A 1 250 ? -23.546 -14.001 13.368 1.00 91.19 250 TYR A N 1
ATOM 2059 C CA . TYR A 1 250 ? -24.623 -13.289 14.064 1.00 91.19 250 TYR A CA 1
ATOM 2060 C C . TYR A 1 250 ? -24.993 -11.936 13.429 1.00 91.19 250 TYR A C 1
ATOM 2062 O O . TYR A 1 250 ? -25.959 -11.303 13.861 1.00 91.19 250 TYR A O 1
ATOM 2070 N N . GLY A 1 251 ? -24.274 -11.492 12.395 1.00 92.12 251 GLY A N 1
ATOM 2071 C CA . GLY A 1 251 ? -24.406 -10.154 11.814 1.00 92.12 251 GLY A CA 1
ATOM 2072 C C . GLY A 1 251 ? -23.687 -9.078 12.630 1.00 92.12 251 GLY A C 1
ATOM 2073 O O . GLY A 1 251 ? -22.916 -9.374 13.536 1.00 92.12 251 GLY A O 1
ATOM 2074 N N . GLU A 1 252 ? -23.951 -7.812 12.320 1.00 92.50 252 GLU A N 1
ATOM 2075 C CA . GLU A 1 252 ? -23.398 -6.682 13.077 1.00 92.50 252 GLU A CA 1
ATOM 2076 C C . GLU A 1 252 ? -23.894 -6.663 14.539 1.00 92.50 252 GLU A C 1
ATOM 2078 O O . GLU A 1 252 ? -25.025 -7.097 14.819 1.00 92.50 252 GLU A O 1
ATOM 2083 N N . PRO A 1 253 ? -23.081 -6.152 15.485 1.00 93.44 253 PRO A N 1
ATOM 2084 C CA . PRO A 1 253 ? -23.507 -6.002 16.869 1.00 93.44 253 PRO A CA 1
ATOM 2085 C C . PRO A 1 253 ? -24.710 -5.056 16.958 1.00 93.44 253 PRO A C 1
ATOM 2087 O O . PRO A 1 253 ? -24.733 -3.980 16.370 1.00 93.44 253 PRO A O 1
ATOM 2090 N N . VAL A 1 254 ? -25.716 -5.452 17.736 1.00 93.50 254 VAL A N 1
ATOM 2091 C CA . VAL A 1 254 ? -26.890 -4.624 18.046 1.00 93.50 254 VAL A CA 1
ATOM 2092 C C . VAL A 1 254 ? -26.485 -3.457 18.938 1.00 93.50 254 VAL A C 1
ATOM 2094 O O . VAL A 1 254 ? -26.990 -2.348 18.792 1.00 93.50 254 VAL A O 1
ATOM 2097 N N . SER A 1 255 ? -25.603 -3.723 19.900 1.00 94.12 255 SER A N 1
ATOM 2098 C CA . SER A 1 255 ? -25.079 -2.714 20.815 1.00 94.12 255 SER A CA 1
ATOM 2099 C C . SER A 1 255 ? -23.819 -3.215 21.515 1.00 94.12 255 SER A C 1
ATOM 2101 O O . SER A 1 255 ? -23.598 -4.420 21.638 1.00 94.12 255 SER A O 1
ATOM 2103 N N . ILE A 1 256 ? -22.998 -2.292 21.997 1.00 95.69 256 ILE A N 1
ATOM 2104 C CA . ILE A 1 256 ? -21.796 -2.554 22.780 1.00 95.69 256 ILE A CA 1
ATOM 2105 C C . ILE A 1 256 ? -21.923 -1.773 24.080 1.00 95.69 256 ILE A C 1
ATOM 2107 O O . ILE A 1 256 ? -22.043 -0.549 24.066 1.00 95.69 256 ILE A O 1
ATOM 2111 N N . MET A 1 257 ? -21.930 -2.489 25.197 1.00 95.06 257 MET A N 1
ATOM 2112 C CA . MET A 1 257 ? -22.022 -1.909 26.530 1.00 95.06 257 MET A CA 1
ATOM 2113 C C . MET A 1 257 ? -20.627 -1.710 27.100 1.00 95.06 257 MET A C 1
ATOM 2115 O O . MET A 1 257 ? -19.789 -2.610 27.037 1.00 95.06 257 MET A O 1
ATOM 2119 N N . ILE A 1 258 ? -20.392 -0.540 27.681 1.00 96.44 258 ILE A N 1
ATOM 2120 C CA . ILE A 1 258 ? -19.092 -0.124 28.202 1.00 96.44 258 ILE A CA 1
ATOM 2121 C C . ILE A 1 258 ? -19.274 0.304 29.646 1.00 96.44 258 ILE A C 1
ATOM 2123 O O . ILE A 1 258 ? -20.009 1.251 29.919 1.00 96.44 258 ILE A O 1
ATOM 2127 N N . ASN A 1 259 ? -18.602 -0.368 30.572 1.00 94.75 259 ASN A N 1
ATOM 2128 C CA . ASN A 1 259 ? -18.643 0.025 31.970 1.00 94.75 259 ASN A CA 1
ATOM 2129 C C . ASN A 1 259 ? -17.924 1.369 32.127 1.00 94.75 259 ASN A C 1
ATOM 2131 O O . ASN A 1 259 ? -16.780 1.529 31.704 1.00 94.75 259 ASN A O 1
ATOM 2135 N N . THR A 1 260 ? -18.593 2.359 32.708 1.00 94.19 260 THR A N 1
ATOM 2136 C CA . THR A 1 260 ? -18.003 3.693 32.878 1.00 94.19 260 THR A CA 1
ATOM 2137 C C . THR A 1 260 ? -17.172 3.808 34.151 1.00 94.19 260 THR A C 1
ATOM 2139 O O . THR A 1 260 ? -16.406 4.756 34.302 1.00 94.19 260 THR A O 1
ATOM 2142 N N . CYS A 1 261 ? -17.279 2.829 35.051 1.00 91.50 261 CYS A N 1
ATOM 2143 C CA . CYS A 1 261 ? -16.561 2.778 36.321 1.00 91.50 261 CYS A CA 1
ATOM 2144 C C . CYS A 1 261 ? -15.278 1.932 36.252 1.00 91.50 261 CYS A C 1
ATOM 2146 O O . CYS A 1 261 ? -14.461 2.002 37.170 1.00 91.50 261 CYS A O 1
ATOM 2148 N N . MET A 1 262 ? -15.094 1.118 35.207 1.00 92.38 262 MET A N 1
ATOM 2149 C CA . MET A 1 262 ? -13.915 0.265 35.016 1.00 92.38 262 MET A CA 1
ATOM 2150 C C . MET A 1 262 ? -13.722 -0.101 33.533 1.00 92.38 262 MET A C 1
ATOM 2152 O O . MET A 1 262 ? -14.698 -0.109 32.790 1.00 92.38 262 MET A O 1
ATOM 2156 N N . PRO A 1 263 ? -12.505 -0.458 33.079 1.00 92.94 263 PRO A N 1
ATOM 2157 C CA . PRO A 1 263 ? -12.225 -0.741 31.669 1.00 92.94 263 PRO A CA 1
ATOM 2158 C C . PRO A 1 263 ? -12.739 -2.123 31.237 1.00 92.94 263 PRO A C 1
ATOM 2160 O O . PRO A 1 263 ? -11.972 -3.053 30.995 1.00 92.94 263 PRO A O 1
ATOM 2163 N N . MET A 1 264 ? -14.059 -2.261 31.149 1.00 93.75 264 MET A N 1
ATOM 2164 C CA . MET A 1 264 ? -14.751 -3.481 30.743 1.00 93.75 264 MET A CA 1
ATOM 2165 C C . MET A 1 264 ? -15.823 -3.165 29.705 1.00 93.75 264 MET A C 1
ATOM 2167 O O . MET A 1 264 ? -16.516 -2.155 29.803 1.00 93.75 264 MET A O 1
ATOM 2171 N N . ALA A 1 265 ? -15.984 -4.051 28.724 1.00 95.75 265 ALA A N 1
ATOM 2172 C CA . ALA A 1 265 ? -17.024 -3.927 27.713 1.00 95.75 265 ALA A CA 1
ATOM 2173 C C . ALA A 1 265 ? -17.513 -5.299 27.239 1.00 95.75 265 ALA A C 1
ATOM 2175 O O . ALA A 1 265 ? -16.798 -6.300 27.334 1.00 95.75 265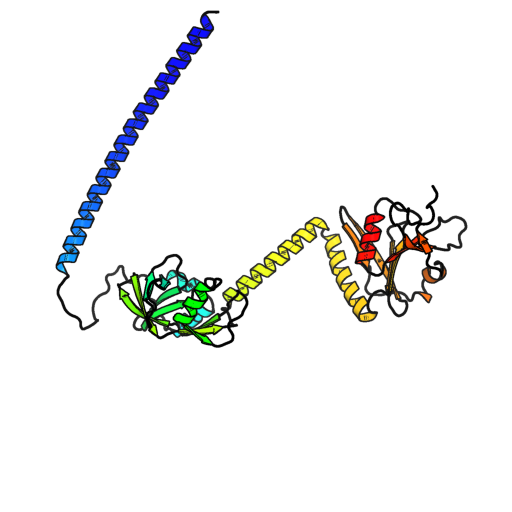 ALA A O 1
ATOM 2176 N N . TYR A 1 266 ? -18.726 -5.338 26.699 1.00 94.62 266 TYR A N 1
ATOM 2177 C CA . TYR A 1 266 ? -19.272 -6.506 26.015 1.00 94.62 266 TYR A CA 1
ATOM 2178 C C . TYR A 1 266 ? -20.151 -6.081 24.836 1.00 94.62 266 TYR A C 1
ATOM 2180 O O . TYR A 1 266 ? -20.839 -5.064 24.885 1.00 94.62 266 TYR A O 1
ATOM 2188 N N . ALA A 1 267 ? -20.122 -6.863 23.763 1.00 94.62 267 ALA A N 1
ATOM 2189 C CA . ALA A 1 267 ? -20.949 -6.682 22.580 1.00 94.62 267 ALA A CA 1
ATOM 2190 C C . ALA A 1 267 ? -22.156 -7.625 22.625 1.00 94.62 267 ALA A C 1
ATOM 2192 O O . ALA A 1 267 ? -22.044 -8.777 23.046 1.00 94.62 267 ALA A O 1
ATOM 2193 N N . ILE A 1 268 ? -23.308 -7.135 22.181 1.00 92.56 268 ILE A N 1
ATOM 2194 C CA . ILE A 1 268 ? -24.556 -7.887 22.069 1.00 92.56 268 ILE A CA 1
ATOM 2195 C C . ILE A 1 268 ? -24.897 -8.005 20.586 1.00 92.56 268 ILE A C 1
ATOM 2197 O O . ILE A 1 268 ? -25.105 -6.997 19.915 1.00 92.56 268 ILE A O 1
ATOM 2201 N N . TYR A 1 269 ? -24.983 -9.232 20.089 1.00 92.69 269 TYR A N 1
ATOM 2202 C CA . TYR A 1 269 ? -25.320 -9.567 18.704 1.00 92.69 269 TYR A CA 1
ATOM 2203 C C . TYR A 1 269 ? -26.773 -10.045 18.565 1.00 92.69 269 TYR A C 1
ATOM 2205 O O . TYR A 1 269 ? -27.446 -10.315 19.566 1.00 92.69 269 TYR A O 1
ATOM 2213 N N . LYS A 1 270 ? -27.273 -10.174 17.325 1.00 84.94 270 LYS A N 1
ATOM 2214 C CA . LYS A 1 270 ? -28.620 -10.713 17.058 1.00 84.94 270 LYS A CA 1
ATOM 2215 C C . LYS A 1 270 ? -28.757 -12.137 17.617 1.00 84.94 270 LYS A C 1
ATOM 2217 O O . LYS A 1 270 ? -27.823 -12.928 17.553 1.00 84.94 270 LYS A O 1
ATOM 2222 N N . GLY A 1 271 ? -29.933 -12.463 18.161 1.00 81.19 271 GLY A N 1
ATOM 2223 C CA . GLY A 1 271 ? -30.158 -13.730 18.871 1.00 81.19 271 GLY A CA 1
ATOM 2224 C C . GLY A 1 271 ? -29.608 -13.691 20.300 1.00 81.19 271 GLY A C 1
ATOM 2225 O O . GLY A 1 271 ? -28.865 -14.581 20.701 1.00 81.19 271 GLY A O 1
ATOM 2226 N N . PRO A 1 272 ? -30.015 -12.666 21.063 1.00 77.62 272 PRO A N 1
ATOM 2227 C CA . PRO A 1 272 ? -29.187 -11.843 21.960 1.00 77.62 272 PRO A CA 1
ATOM 2228 C C . PRO A 1 272 ? -27.942 -12.567 22.490 1.00 77.62 272 PRO A C 1
ATOM 2230 O O . PRO A 1 272 ? -27.948 -13.154 23.566 1.00 77.62 272 PRO A O 1
ATOM 2233 N N . THR A 1 273 ? -26.863 -12.554 21.712 1.00 89.50 273 THR A N 1
ATOM 2234 C CA . THR A 1 273 ? -25.621 -13.263 22.047 1.00 89.50 273 THR A CA 1
ATOM 2235 C C . THR A 1 273 ? -24.605 -12.271 22.602 1.00 89.50 273 THR A C 1
ATOM 2237 O O . THR A 1 273 ? -24.256 -11.304 21.930 1.00 89.50 273 THR A O 1
ATOM 2240 N N . LEU A 1 274 ? -24.146 -12.496 23.833 1.00 91.56 274 LEU A N 1
ATOM 2241 C CA . LEU A 1 274 ? -23.183 -11.651 24.533 1.00 91.56 274 LEU A CA 1
ATOM 2242 C C . LEU A 1 274 ? -21.753 -12.132 24.300 1.00 91.56 274 LEU A C 1
ATOM 2244 O O . LEU A 1 274 ? -21.423 -13.291 24.545 1.00 91.56 274 LEU A O 1
ATOM 2248 N N . VAL A 1 275 ? -20.888 -11.211 23.898 1.00 93.00 275 VAL A N 1
ATOM 2249 C CA . VAL A 1 275 ? -19.470 -11.448 23.634 1.00 93.00 275 VAL A CA 1
ATOM 2250 C C . VAL A 1 275 ? -18.656 -10.450 24.467 1.00 93.00 275 VAL A C 1
ATOM 2252 O O . VAL A 1 275 ? -18.729 -9.255 24.186 1.00 93.00 275 VAL A O 1
ATOM 2255 N N . PRO A 1 276 ? -17.892 -10.866 25.497 1.00 93.38 276 PRO A N 1
ATOM 2256 C CA . PRO A 1 276 ? -16.921 -9.995 26.156 1.00 93.38 276 PRO A CA 1
ATOM 2257 C C . PRO A 1 276 ? -15.942 -9.366 25.163 1.00 93.38 276 PRO A C 1
ATOM 2259 O O . PRO A 1 276 ? -15.538 -9.983 24.174 1.00 93.38 276 PRO A O 1
ATOM 2262 N N . CYS A 1 277 ? -15.546 -8.135 25.461 1.00 94.00 277 CYS A N 1
ATOM 2263 C CA . CYS A 1 277 ? -14.606 -7.367 24.663 1.00 94.00 277 CYS A CA 1
ATOM 2264 C C . CYS A 1 277 ? -13.289 -7.161 25.421 1.00 94.00 277 CYS A C 1
ATOM 2266 O O . CYS A 1 277 ? -13.280 -6.936 26.632 1.00 94.00 277 CYS A O 1
ATOM 2268 N N . HIS A 1 278 ? -12.175 -7.166 24.694 1.00 91.38 278 HIS A N 1
ATOM 2269 C CA . HIS A 1 278 ? -10.922 -6.612 25.177 1.00 91.38 278 HIS A CA 1
ATOM 2270 C C . HIS A 1 278 ? -10.989 -5.088 25.132 1.00 91.38 278 HIS A C 1
ATOM 2272 O O . HIS A 1 278 ? -11.345 -4.501 24.109 1.00 91.38 278 HIS A O 1
ATOM 2278 N N . VAL A 1 279 ? -10.618 -4.461 26.247 1.00 91.50 279 VAL A N 1
ATOM 2279 C CA . VAL A 1 279 ? -10.414 -3.016 26.352 1.00 91.50 279 VAL A CA 1
ATOM 2280 C C . VAL A 1 279 ? -8.913 -2.778 26.452 1.00 91.50 279 VAL A C 1
ATOM 2282 O O . VAL A 1 279 ? -8.294 -3.062 27.476 1.00 91.50 279 VAL A O 1
ATOM 2285 N N . ILE A 1 280 ? -8.313 -2.301 25.365 1.00 89.12 280 ILE A N 1
ATOM 2286 C CA . ILE A 1 280 ? -6.877 -2.032 25.282 1.00 89.12 280 ILE A CA 1
ATOM 2287 C C . ILE A 1 280 ? -6.651 -0.552 25.577 1.00 89.12 280 ILE A C 1
ATOM 2289 O O . ILE A 1 280 ? -7.131 0.310 24.840 1.00 89.12 280 ILE A O 1
ATOM 2293 N N . LEU A 1 281 ? -5.903 -0.276 26.646 1.00 89.31 281 LEU A N 1
ATOM 2294 C CA . LEU A 1 281 ? -5.506 1.064 27.070 1.00 89.31 281 LEU A CA 1
ATOM 2295 C C . LEU A 1 281 ? -3.982 1.183 26.989 1.00 89.31 281 LEU A C 1
ATOM 2297 O O . LEU A 1 281 ? -3.270 0.785 27.910 1.00 89.31 281 LEU A O 1
ATOM 2301 N N . THR A 1 282 ? -3.464 1.717 25.887 1.00 82.56 282 THR A N 1
ATOM 2302 C CA . THR A 1 282 ? -2.033 2.024 25.732 1.00 82.56 282 THR A CA 1
ATOM 2303 C C . THR A 1 282 ? -1.839 3.514 25.445 1.00 82.56 282 THR A C 1
ATOM 2305 O O . THR A 1 282 ? -2.796 4.254 25.204 1.00 82.56 282 THR A O 1
ATOM 2308 N N . LYS A 1 283 ? -0.598 4.015 25.538 1.00 79.44 283 LYS A N 1
ATOM 2309 C CA . LYS A 1 283 ? -0.311 5.445 25.333 1.00 79.44 283 LYS A CA 1
ATOM 2310 C C . LYS A 1 283 ? -0.749 5.876 23.928 1.00 79.44 283 LYS A C 1
ATOM 2312 O O . LYS A 1 283 ? -0.118 5.510 22.944 1.00 79.44 283 LYS A O 1
ATOM 2317 N N . GLY A 1 284 ? -1.815 6.673 23.858 1.00 77.00 284 GLY A N 1
ATOM 2318 C CA . GLY A 1 284 ? -2.358 7.207 22.607 1.00 77.00 284 GLY A CA 1
ATOM 2319 C C . GLY A 1 284 ? -3.309 6.272 21.855 1.00 77.00 284 GLY A C 1
ATOM 2320 O O . GLY A 1 284 ? -3.748 6.642 20.769 1.00 77.00 284 GLY A O 1
ATOM 2321 N N . ILE A 1 285 ? -3.645 5.094 22.399 1.00 81.56 285 ILE A N 1
ATOM 2322 C CA . ILE A 1 285 ? -4.564 4.145 21.758 1.00 81.56 285 ILE A CA 1
ATOM 2323 C C . ILE A 1 285 ? -5.547 3.591 22.791 1.00 81.56 285 ILE A C 1
ATOM 2325 O O . ILE A 1 285 ? -5.169 3.051 23.829 1.00 81.56 285 ILE A O 1
ATOM 2329 N N . CYS A 1 286 ? -6.833 3.729 22.484 1.00 88.69 286 CYS A N 1
ATOM 2330 C CA . CYS A 1 286 ? -7.944 3.160 23.235 1.00 88.69 286 CYS A CA 1
ATOM 2331 C C . CYS A 1 286 ? -8.789 2.357 22.251 1.00 88.69 286 CYS A C 1
ATOM 2333 O O . CYS A 1 286 ? -9.361 2.937 21.331 1.00 88.69 286 CYS A O 1
ATOM 2335 N N . LEU A 1 287 ? -8.813 1.035 22.405 1.00 91.31 287 LEU A N 1
ATOM 2336 C CA . LEU A 1 287 ? -9.484 0.127 21.474 1.00 91.31 287 LEU A CA 1
ATOM 2337 C C . LEU A 1 287 ? -10.408 -0.826 22.225 1.00 91.31 287 LEU A C 1
ATOM 2339 O O . LEU A 1 287 ? -10.020 -1.413 23.234 1.00 91.31 287 LEU A O 1
ATOM 2343 N N . VAL A 1 288 ? -11.612 -0.999 21.687 1.00 92.69 288 VAL A N 1
ATOM 2344 C CA . VAL A 1 288 ? -12.574 -2.022 22.099 1.00 92.69 288 VAL A CA 1
ATOM 2345 C C . VAL A 1 288 ? -12.727 -3.015 20.959 1.00 92.69 288 VAL A C 1
ATOM 2347 O O . VAL A 1 288 ? -13.052 -2.628 19.839 1.00 92.69 288 VAL A O 1
ATOM 2350 N N . GLN A 1 289 ? -12.488 -4.290 21.247 1.00 93.06 289 GLN A N 1
ATOM 2351 C CA . GLN A 1 289 ? -12.482 -5.379 20.264 1.00 93.06 289 GLN A CA 1
ATOM 2352 C C . GLN A 1 289 ? -13.117 -6.625 20.894 1.00 93.06 289 GLN A C 1
ATOM 2354 O O . GLN A 1 289 ? -13.037 -6.764 22.114 1.00 93.06 289 GLN A O 1
ATOM 2359 N N . PRO A 1 290 ? -13.723 -7.554 20.137 1.00 93.06 290 PRO A N 1
ATOM 2360 C CA . PRO A 1 290 ? -14.184 -8.818 20.712 1.00 93.06 290 PRO A CA 1
ATOM 2361 C C . PRO A 1 290 ? -13.010 -9.614 21.304 1.00 93.06 290 PRO A C 1
ATOM 2363 O O . PRO A 1 290 ? -11.906 -9.589 20.764 1.00 93.06 290 PRO A O 1
ATOM 2366 N N . ALA A 1 291 ? -13.248 -10.316 22.416 1.00 87.81 291 ALA A N 1
ATOM 2367 C CA . ALA A 1 291 ? -12.222 -11.091 23.125 1.00 87.81 291 ALA A CA 1
ATOM 2368 C C . ALA A 1 291 ? -12.138 -12.575 22.729 1.00 87.81 291 ALA A C 1
ATOM 2370 O O . ALA A 1 291 ? -11.280 -13.299 23.225 1.00 87.81 291 ALA A O 1
ATOM 2371 N N . TRP A 1 292 ? -13.055 -13.038 21.883 1.00 87.12 292 TRP A N 1
ATOM 2372 C CA . TRP A 1 292 ? -13.173 -14.419 21.407 1.00 87.12 292 TRP A CA 1
ATOM 2373 C C . TRP A 1 292 ? -14.214 -14.495 20.274 1.00 87.12 292 TRP A C 1
ATOM 2375 O O . TRP A 1 292 ? -14.979 -13.553 20.068 1.00 87.12 292 TRP A O 1
ATOM 2385 N N . ASP A 1 293 ? -14.274 -15.621 19.559 1.00 81.56 293 ASP A N 1
ATOM 2386 C CA . ASP A 1 293 ? -15.161 -15.864 18.404 1.00 81.56 293 ASP A CA 1
ATOM 2387 C C . ASP A 1 293 ? -16.547 -16.434 18.772 1.00 81.56 293 ASP A C 1
ATOM 2389 O O . ASP A 1 293 ? -17.345 -16.804 17.901 1.00 81.56 293 ASP A O 1
ATOM 2393 N N . ARG A 1 294 ? -16.839 -16.576 20.068 1.00 82.94 294 ARG A N 1
ATOM 2394 C CA . ARG A 1 294 ? -18.068 -17.199 20.582 1.00 82.94 294 ARG A CA 1
ATOM 2395 C C . ARG A 1 294 ? -18.775 -16.262 21.540 1.00 82.94 294 ARG A C 1
ATOM 2397 O O . ARG A 1 294 ? -18.160 -15.387 22.128 1.00 82.94 294 ARG A O 1
ATOM 2404 N N . GLY A 1 295 ? -20.074 -16.454 21.717 1.00 83.25 295 GLY A N 1
ATOM 2405 C CA . GLY A 1 295 ? -20.834 -15.701 22.702 1.00 83.25 295 GLY A CA 1
ATOM 2406 C C . GLY A 1 295 ? -21.688 -16.598 23.576 1.00 83.25 295 GLY A C 1
ATOM 2407 O O . GLY A 1 295 ? -21.875 -17.782 23.298 1.00 83.25 295 GLY A O 1
ATOM 2408 N N . VAL A 1 296 ? -22.184 -16.013 24.656 1.00 86.81 296 VAL A N 1
ATOM 2409 C CA . VAL A 1 296 ? -23.090 -16.646 25.609 1.00 86.81 296 VAL A CA 1
ATOM 2410 C C . VAL A 1 296 ? -24.482 -16.053 25.396 1.00 86.81 296 VAL A C 1
ATOM 2412 O O . VAL A 1 296 ? -24.588 -14.833 25.268 1.00 86.81 296 VAL A O 1
ATOM 2415 N N . PRO A 1 297 ? -25.563 -16.849 25.375 1.00 86.19 297 PRO A N 1
ATOM 2416 C CA . PRO A 1 297 ? -26.911 -16.298 25.289 1.00 86.19 297 PRO A CA 1
ATOM 2417 C C . PRO A 1 297 ? -27.180 -15.319 26.441 1.00 86.19 297 PRO A C 1
ATOM 2419 O O . PRO A 1 297 ? -27.029 -15.674 27.614 1.00 86.19 297 PRO A O 1
ATOM 2422 N N . TRP A 1 298 ? -27.596 -14.096 26.115 1.00 82.62 298 TRP A N 1
ATOM 2423 C CA . TRP A 1 298 ? -27.860 -13.004 27.054 1.00 82.62 298 TRP A CA 1
ATOM 2424 C C . TRP A 1 298 ? -28.805 -13.441 28.164 1.00 82.62 298 TRP A C 1
ATOM 2426 O O . TRP A 1 298 ? -28.474 -13.260 29.329 1.00 82.62 298 TRP A O 1
ATOM 2436 N N . ASP A 1 299 ? -29.904 -14.114 27.821 1.00 81.06 299 ASP A N 1
ATOM 2437 C CA . ASP A 1 299 ? -30.935 -14.555 28.771 1.00 81.06 299 ASP A CA 1
ATOM 2438 C C . ASP A 1 299 ? -30.398 -15.504 29.855 1.00 81.06 299 ASP A C 1
ATOM 2440 O O . ASP A 1 299 ? -30.945 -15.586 30.956 1.00 81.06 299 ASP A O 1
ATOM 2444 N N . THR A 1 300 ? -29.303 -16.208 29.556 1.00 82.69 300 THR A N 1
ATOM 2445 C CA . THR A 1 300 ? -28.610 -17.098 30.500 1.00 82.69 300 THR A CA 1
ATOM 2446 C C . THR A 1 300 ? -27.445 -16.425 31.223 1.00 82.69 300 THR A C 1
ATOM 2448 O O . THR A 1 300 ? -26.910 -16.981 32.182 1.00 82.69 300 THR A O 1
ATOM 2451 N N . SER A 1 301 ? -27.047 -15.228 30.789 1.00 81.25 301 SER A N 1
ATOM 2452 C CA . SER A 1 301 ? -25.947 -14.480 31.385 1.00 81.25 301 SER A CA 1
ATOM 2453 C C . SER A 1 301 ? -26.348 -13.865 32.728 1.00 81.25 301 SER A C 1
ATOM 2455 O O . SER A 1 301 ? -27.496 -13.475 32.956 1.00 81.25 301 SER A O 1
ATOM 2457 N N . ILE A 1 302 ? -25.366 -13.711 33.618 1.00 76.25 302 ILE A N 1
ATOM 2458 C CA . ILE A 1 302 ? -25.539 -12.973 34.878 1.00 76.25 302 ILE A CA 1
ATOM 2459 C C . ILE A 1 302 ? -25.948 -11.509 34.640 1.00 76.25 302 ILE A C 1
ATOM 2461 O O . ILE A 1 302 ? -26.637 -10.922 35.473 1.00 76.25 302 ILE A O 1
ATOM 2465 N N . TYR A 1 303 ? -25.590 -10.954 33.478 1.00 76.19 303 TYR A N 1
ATOM 2466 C CA . TYR A 1 303 ? -25.808 -9.554 33.125 1.00 76.19 303 TYR A CA 1
ATOM 2467 C C . TYR A 1 303 ? -27.256 -9.245 32.737 1.00 76.19 303 TYR A C 1
ATOM 2469 O O . TYR A 1 303 ? -27.750 -8.163 33.049 1.00 76.19 303 TYR A O 1
ATOM 2477 N N . ALA A 1 304 ? -27.990 -10.198 32.153 1.00 76.88 304 ALA A N 1
ATOM 2478 C CA . ALA A 1 304 ? -29.398 -9.982 31.807 1.00 76.88 304 ALA A CA 1
ATOM 2479 C C . ALA A 1 304 ? -30.288 -9.701 33.024 1.00 76.88 304 ALA A C 1
ATOM 2481 O O . ALA A 1 304 ? -31.305 -9.019 32.905 1.00 76.88 304 ALA A O 1
ATOM 2482 N N . LYS A 1 305 ? -29.909 -10.214 34.199 1.00 74.62 305 LYS A N 1
ATOM 2483 C CA . LYS A 1 305 ? -30.628 -9.970 35.455 1.00 74.62 305 LYS A CA 1
ATOM 2484 C C . LYS A 1 305 ? -30.155 -8.710 36.177 1.00 74.62 305 LYS A C 1
ATOM 2486 O O . LYS A 1 305 ? -30.914 -8.184 36.983 1.00 74.62 305 LYS A O 1
ATOM 2491 N N . SER A 1 306 ? -28.928 -8.253 35.914 1.00 71.94 306 SER A N 1
ATOM 2492 C CA . SER A 1 306 ? -28.325 -7.126 36.629 1.00 71.94 306 SER A CA 1
ATOM 2493 C C . SER A 1 306 ? -28.587 -5.769 35.978 1.00 71.94 306 SER A C 1
ATOM 2495 O O . SER A 1 306 ? -28.408 -4.761 36.642 1.00 71.94 306 SER A O 1
ATOM 2497 N N . HIS A 1 307 ? -29.058 -5.686 34.731 1.00 73.31 307 HIS A N 1
ATOM 2498 C CA . HIS A 1 307 ? -29.257 -4.393 34.061 1.00 73.31 307 HIS A CA 1
ATOM 2499 C C . HIS A 1 307 ? -30.699 -3.883 34.152 1.00 73.31 307 HIS A C 1
ATOM 2501 O O . HIS A 1 307 ? -31.667 -4.637 34.016 1.00 73.31 307 HIS A O 1
ATOM 2507 N N . SER A 1 308 ? -30.854 -2.569 34.343 1.00 73.62 308 SER A N 1
ATOM 2508 C CA . SER A 1 308 ? -32.152 -1.907 34.228 1.00 73.62 308 SER A CA 1
ATOM 2509 C C . SER A 1 308 ? -32.741 -2.105 32.829 1.00 73.62 308 SER A C 1
ATOM 2511 O O . SER A 1 308 ? -32.048 -1.955 31.828 1.00 73.62 308 SER A O 1
ATOM 2513 N N . ARG A 1 309 ? -34.051 -2.368 32.729 1.00 74.88 309 ARG A N 1
ATOM 2514 C CA . ARG A 1 309 ? -34.735 -2.455 31.420 1.00 74.88 309 ARG A CA 1
ATOM 2515 C C . ARG A 1 309 ? -34.838 -1.108 30.698 1.00 74.88 309 ARG A C 1
ATOM 2517 O O . ARG A 1 309 ? -35.060 -1.077 29.493 1.00 74.88 309 ARG A O 1
ATOM 2524 N N . ASN A 1 310 ? -34.689 -0.007 31.432 1.00 84.69 310 ASN A N 1
ATOM 2525 C CA . ASN A 1 310 ? -34.807 1.342 30.896 1.00 84.69 310 ASN A CA 1
ATOM 2526 C C . ASN A 1 310 ? -33.426 1.880 30.518 1.00 84.69 310 ASN A C 1
ATOM 2528 O O . ASN A 1 310 ? -32.510 1.855 31.342 1.00 84.69 310 ASN A O 1
ATOM 2532 N N . VAL A 1 311 ? -33.311 2.392 29.292 1.00 89.56 311 VAL A N 1
ATOM 2533 C CA . VAL A 1 311 ? -32.162 3.185 28.842 1.00 89.56 311 VAL A CA 1
ATOM 2534 C C . VAL A 1 311 ? -32.288 4.585 29.440 1.00 89.56 311 VAL A C 1
ATOM 2536 O O . VAL A 1 311 ? -33.297 5.260 29.232 1.00 89.56 311 VAL A O 1
ATOM 2539 N N . LEU A 1 312 ? -31.268 5.018 30.172 1.00 92.75 312 LEU A N 1
ATOM 2540 C CA . LEU A 1 312 ? -31.140 6.371 30.712 1.00 92.75 312 LEU A CA 1
ATOM 2541 C C . LEU A 1 312 ? -30.194 7.197 29.832 1.00 92.75 312 LEU A C 1
ATOM 2543 O O . LEU A 1 312 ? -29.536 6.666 28.936 1.00 92.75 312 LEU A O 1
ATOM 2547 N N . ARG A 1 313 ? -30.127 8.509 30.069 1.00 93.75 313 ARG A N 1
ATOM 2548 C CA . ARG A 1 313 ? -29.161 9.414 29.429 1.00 93.75 313 ARG A CA 1
ATOM 2549 C C . ARG A 1 313 ? -28.478 10.265 30.483 1.00 93.75 313 ARG A C 1
ATOM 2551 O O . ARG A 1 313 ? -29.123 10.682 31.443 1.00 93.75 313 ARG A O 1
ATOM 2558 N N . SER A 1 314 ? -27.181 10.491 30.317 1.00 92.44 314 SER A N 1
ATOM 2559 C CA . SER A 1 314 ? -26.431 11.420 31.163 1.00 92.44 314 SER A CA 1
ATOM 2560 C C . SER A 1 314 ? -26.869 12.866 30.909 1.00 92.44 314 SER A C 1
ATOM 2562 O O . SER A 1 314 ? -27.460 13.177 29.870 1.00 92.44 314 SER A O 1
ATOM 2564 N N . SER A 1 315 ? -26.568 13.750 31.864 1.00 90.19 315 SER A N 1
ATOM 2565 C CA . SER A 1 315 ? -26.840 15.186 31.741 1.00 90.19 315 SER A CA 1
ATOM 2566 C C . SER A 1 315 ? -26.175 15.784 30.485 1.00 90.19 315 SER A C 1
ATOM 2568 O O . SER A 1 315 ? -25.067 15.360 30.128 1.00 90.19 315 SER A O 1
ATOM 2570 N N . PRO A 1 316 ? -26.793 16.783 29.823 1.00 90.25 316 PRO A N 1
ATOM 2571 C CA . PRO A 1 316 ? -26.139 17.569 28.776 1.00 90.25 316 PRO A CA 1
ATOM 2572 C C . PRO A 1 316 ? -24.832 18.224 29.239 1.00 90.25 316 PRO A C 1
ATOM 2574 O O . PRO A 1 316 ? -23.918 18.376 28.436 1.00 90.25 316 PRO A O 1
ATOM 2577 N N . ASP A 1 317 ? -24.731 18.544 30.531 1.00 88.38 317 ASP A N 1
ATOM 2578 C CA . ASP A 1 317 ? -23.571 19.210 31.134 1.00 88.38 317 ASP A CA 1
ATOM 2579 C C . ASP A 1 317 ? -22.546 18.219 31.716 1.00 88.38 317 ASP A C 1
ATOM 2581 O O . ASP A 1 317 ? -21.618 18.611 32.422 1.00 88.38 317 ASP A O 1
ATOM 2585 N N . HIS A 1 318 ? -22.701 16.914 31.460 1.00 90.31 318 HIS A N 1
ATOM 2586 C CA . HIS A 1 318 ? -21.778 15.913 31.987 1.00 90.31 318 HIS A CA 1
ATOM 2587 C C . HIS A 1 318 ? -20.368 16.116 31.387 1.00 90.31 318 HIS A C 1
ATOM 2589 O O . HIS A 1 318 ? -20.224 16.100 30.162 1.00 90.31 318 HIS A O 1
ATOM 2595 N N . PRO A 1 319 ? -19.303 16.211 32.208 1.00 88.50 319 PRO A N 1
ATOM 2596 C CA . PRO A 1 319 ? -17.990 16.714 31.779 1.00 88.50 319 PRO A CA 1
ATOM 2597 C C . PRO A 1 319 ? -17.297 15.865 30.703 1.00 88.50 319 PRO A C 1
ATOM 2599 O O . PRO A 1 319 ? -16.469 16.371 29.953 1.00 88.50 319 PRO A O 1
ATOM 2602 N N . ILE A 1 320 ? -17.614 14.567 30.642 1.00 91.94 320 ILE A N 1
ATOM 2603 C CA . ILE A 1 320 ? -16.940 13.598 29.760 1.00 91.94 320 ILE A CA 1
ATOM 2604 C C . ILE A 1 320 ? -17.882 13.067 28.669 1.00 91.94 320 ILE A C 1
ATOM 2606 O O . ILE A 1 320 ? -17.556 13.088 27.485 1.00 91.94 320 ILE A O 1
ATOM 2610 N N . LEU A 1 321 ? -19.056 12.569 29.067 1.00 92.50 321 LEU A N 1
ATOM 2611 C CA . LEU A 1 321 ? -20.023 11.903 28.196 1.00 92.50 321 LEU A CA 1
ATOM 2612 C C . LEU A 1 321 ? -21.384 12.608 28.242 1.00 92.50 321 LEU A C 1
ATOM 2614 O O . LEU A 1 321 ? -22.324 12.089 28.836 1.00 92.50 321 LEU A O 1
ATOM 2618 N N . ALA A 1 322 ? -21.505 13.787 27.634 1.00 92.31 322 ALA A N 1
ATOM 2619 C CA . ALA A 1 322 ? -22.769 14.525 27.548 1.00 92.31 322 ALA A CA 1
ATOM 2620 C C . ALA A 1 322 ? -23.833 13.780 26.716 1.00 92.31 322 ALA A C 1
ATOM 2622 O O . ALA A 1 322 ? -23.545 13.299 25.619 1.00 92.31 322 ALA A O 1
ATOM 2623 N N . ASN A 1 323 ? -25.077 13.715 27.211 1.00 93.38 323 ASN A N 1
ATOM 2624 C CA . ASN A 1 323 ? -26.230 13.068 26.550 1.00 93.38 323 ASN A CA 1
ATOM 2625 C C . ASN A 1 323 ? -26.042 11.582 26.168 1.00 93.38 323 ASN A C 1
ATOM 2627 O O . ASN A 1 323 ? -26.808 11.036 25.360 1.00 93.38 323 ASN A O 1
ATOM 2631 N N . GLN A 1 324 ? -25.039 10.918 26.734 1.00 95.75 324 GLN A N 1
ATOM 2632 C CA . GLN A 1 324 ? -24.679 9.542 26.427 1.00 95.75 324 GLN A CA 1
ATOM 2633 C C . GLN A 1 324 ? -25.746 8.581 26.973 1.00 95.75 324 GLN A C 1
ATOM 2635 O O . GLN A 1 324 ? -26.038 8.614 28.172 1.00 95.75 324 GLN A O 1
ATOM 2640 N N . PRO A 1 325 ? -26.340 7.712 26.132 1.00 95.44 325 PRO A N 1
ATOM 2641 C CA . PRO A 1 325 ? -27.232 6.667 26.613 1.00 95.44 325 PRO A CA 1
ATOM 2642 C C . PRO A 1 325 ? -26.472 5.636 27.457 1.00 95.44 325 PRO A C 1
ATOM 2644 O O . PRO A 1 325 ? -25.362 5.232 27.090 1.00 95.44 325 PRO A O 1
ATOM 2647 N N . TYR A 1 326 ? -27.074 5.206 28.566 1.00 94.06 326 TYR A N 1
ATOM 2648 C CA . TYR A 1 326 ? -26.498 4.214 29.472 1.00 94.06 326 TYR A CA 1
ATOM 2649 C C . TYR A 1 326 ? -27.555 3.361 30.191 1.00 94.06 326 TYR A C 1
ATOM 2651 O O . TYR A 1 326 ? -28.723 3.741 30.290 1.00 94.06 326 TYR A O 1
ATOM 2659 N N . PHE A 1 327 ? -27.133 2.215 30.724 1.00 91.56 327 PHE A N 1
ATOM 2660 C CA . PHE A 1 327 ? -27.902 1.404 31.670 1.00 91.56 327 PHE A CA 1
ATOM 2661 C C . PHE A 1 327 ? -27.339 1.516 33.081 1.00 91.56 327 PHE A C 1
ATOM 2663 O O . PHE A 1 327 ? -26.125 1.626 33.263 1.00 91.56 327 PHE A O 1
ATOM 2670 N N . LYS A 1 328 ? -28.218 1.429 34.079 1.00 89.69 328 LYS A N 1
ATOM 2671 C CA . LYS A 1 328 ? -27.813 1.278 35.475 1.00 89.69 328 LYS A CA 1
ATOM 2672 C C . LYS A 1 328 ? -27.747 -0.205 35.819 1.00 89.69 328 LYS A C 1
ATOM 2674 O O . LYS A 1 328 ? -28.692 -0.948 35.538 1.00 89.69 328 LYS A O 1
ATOM 2679 N N . GLU A 1 329 ? -26.663 -0.623 36.456 1.00 86.56 329 GLU A N 1
ATOM 2680 C CA . GLU A 1 329 ? -26.587 -1.956 37.040 1.00 86.56 329 GLU A CA 1
ATOM 2681 C C . GLU A 1 329 ? -27.284 -1.973 38.408 1.00 86.56 329 GLU A C 1
ATOM 2683 O O . GLU A 1 329 ? -26.959 -1.212 39.320 1.00 86.56 329 GLU A O 1
ATOM 2688 N N . ILE A 1 330 ? -28.295 -2.826 38.534 1.00 78.62 330 ILE A N 1
ATOM 2689 C CA . ILE A 1 330 ? -29.065 -3.084 39.745 1.00 78.62 330 ILE A CA 1
ATOM 2690 C C . ILE A 1 330 ? -28.395 -4.255 40.466 1.00 78.62 330 ILE A C 1
ATOM 2692 O O . IL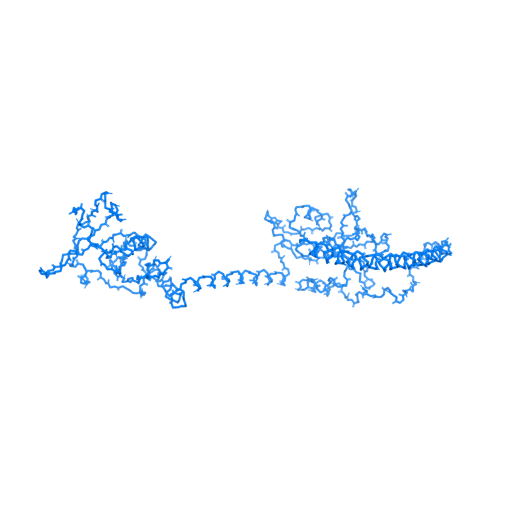E A 1 330 ? -28.730 -5.422 40.256 1.00 78.62 330 ILE A O 1
ATOM 2696 N N . THR A 1 331 ? -27.424 -3.954 41.324 1.00 68.31 331 THR A N 1
ATOM 2697 C CA . THR A 1 331 ? -26.776 -4.979 42.150 1.00 68.31 331 THR A CA 1
ATOM 2698 C C . THR A 1 331 ? -27.605 -5.240 43.411 1.00 68.31 331 THR A C 1
ATOM 2700 O O . THR A 1 331 ? -27.913 -4.323 44.167 1.00 68.31 331 THR A O 1
ATOM 2703 N N . TYR A 1 332 ? -27.945 -6.505 43.689 1.00 57.56 332 TYR A N 1
ATOM 2704 C CA . TYR A 1 332 ? -28.717 -6.908 44.883 1.00 57.56 332 TYR A CA 1
ATOM 2705 C C . TYR A 1 332 ? -27.935 -6.812 46.206 1.00 57.56 332 TYR A C 1
ATOM 2707 O O . TYR A 1 332 ? -28.499 -7.006 47.285 1.00 57.56 332 TYR A O 1
ATOM 2715 N N . LEU A 1 333 ? -26.633 -6.531 46.142 1.00 58.28 333 LEU A N 1
ATOM 2716 C CA . LEU A 1 333 ? -25.761 -6.418 47.304 1.00 58.28 333 LEU A CA 1
ATOM 2717 C C . LEU A 1 333 ? -25.701 -4.950 47.744 1.00 58.28 333 LEU A C 1
ATOM 2719 O O . LEU A 1 333 ? -25.219 -4.101 46.999 1.00 58.28 333 LEU A O 1
ATOM 2723 N N . LYS A 1 334 ? -26.177 -4.679 48.967 1.00 52.94 334 LYS A N 1
ATOM 2724 C CA . LYS A 1 334 ? -26.370 -3.357 49.606 1.00 52.94 334 LYS A CA 1
ATOM 2725 C C . LYS A 1 334 ? -25.149 -2.415 49.645 1.00 52.94 334 LYS A C 1
ATOM 2727 O O . LYS A 1 334 ? -25.290 -1.296 50.123 1.00 52.94 334 LYS A O 1
ATOM 2732 N N . GLU A 1 335 ? -23.979 -2.838 49.175 1.00 55.62 335 GLU A N 1
ATOM 2733 C CA . GLU A 1 335 ? -22.705 -2.137 49.388 1.00 55.62 335 GLU A CA 1
ATOM 2734 C C . GLU A 1 335 ? -21.922 -1.824 48.102 1.00 55.62 335 GLU A C 1
ATOM 2736 O O . GLU A 1 335 ? -20.827 -1.270 48.181 1.00 55.62 335 GLU A O 1
ATOM 2741 N N . GLN A 1 336 ? -22.445 -2.130 46.906 1.00 56.69 336 GLN A N 1
ATOM 2742 C CA . GLN A 1 336 ? -21.744 -1.787 45.662 1.00 56.69 336 GLN A CA 1
ATOM 2743 C C . GLN A 1 336 ? -22.228 -0.474 45.039 1.00 56.69 336 GLN A C 1
ATOM 2745 O O . GLN A 1 336 ? -23.422 -0.224 44.902 1.00 56.69 336 GLN A O 1
ATOM 2750 N N . LYS A 1 337 ? -21.245 0.350 44.649 1.00 65.75 337 LYS A N 1
ATOM 2751 C CA . LYS A 1 337 ? -21.388 1.607 43.902 1.00 65.75 337 LYS A CA 1
ATOM 2752 C C . LYS A 1 337 ? -22.278 1.408 42.669 1.00 65.75 337 LYS A C 1
ATOM 2754 O O . LYS A 1 337 ? -22.128 0.401 41.980 1.00 65.75 337 LYS A O 1
ATOM 2759 N N . ASN A 1 338 ? -23.138 2.387 42.375 1.00 81.44 338 ASN A N 1
ATOM 2760 C CA . ASN A 1 338 ? -23.979 2.424 41.174 1.00 81.44 338 ASN A CA 1
ATOM 2761 C C . ASN A 1 338 ? -23.091 2.349 39.923 1.00 81.44 338 ASN A C 1
ATOM 2763 O O . ASN A 1 338 ? -22.491 3.346 39.525 1.00 81.44 338 ASN A O 1
ATOM 2767 N N . GLN A 1 339 ? -22.954 1.161 39.331 1.00 88.75 339 GLN A N 1
ATOM 2768 C CA . GLN A 1 339 ? -22.236 1.014 38.071 1.00 88.75 339 GLN A CA 1
ATOM 2769 C C . GLN A 1 339 ? -23.148 1.445 36.928 1.00 88.75 339 GLN A C 1
ATOM 2771 O O . GLN A 1 339 ? -24.337 1.111 36.899 1.00 88.75 339 GLN A O 1
ATOM 2776 N N . THR A 1 340 ? -22.579 2.176 35.977 1.00 92.88 340 THR A N 1
ATOM 2777 C CA . THR A 1 340 ? -23.276 2.592 34.764 1.00 92.88 340 THR A CA 1
ATOM 2778 C C . THR A 1 340 ? -22.579 2.040 33.532 1.00 92.88 340 THR A C 1
ATOM 2780 O O . THR A 1 340 ? -21.354 1.925 33.484 1.00 92.88 340 THR A O 1
ATOM 2783 N N . TRP A 1 341 ? -23.378 1.685 32.532 1.00 94.75 341 TRP A N 1
ATOM 2784 C CA . TRP A 1 341 ? -22.931 1.029 31.310 1.00 94.75 341 TRP A CA 1
ATOM 2785 C C . TRP A 1 341 ? -23.332 1.869 30.101 1.00 94.75 341 TRP A C 1
ATOM 2787 O O . TRP A 1 341 ? -24.498 1.872 29.714 1.00 94.75 341 TRP A O 1
ATOM 2797 N N . ALA A 1 342 ? -22.389 2.610 29.521 1.00 96.12 342 ALA A N 1
ATOM 2798 C CA . ALA A 1 342 ? -22.618 3.422 28.330 1.00 96.12 342 ALA A CA 1
ATOM 2799 C C . ALA A 1 342 ? -22.869 2.540 27.097 1.00 96.12 342 ALA A C 1
ATOM 2801 O O . ALA A 1 342 ? -22.245 1.494 26.929 1.00 96.12 342 ALA A O 1
ATOM 2802 N N . ILE A 1 343 ? -23.776 2.986 26.229 1.00 96.00 343 ILE A N 1
ATOM 2803 C CA . ILE A 1 343 ? -24.213 2.256 25.035 1.00 96.00 343 ILE A CA 1
ATOM 2804 C C . ILE A 1 343 ? -23.538 2.825 23.783 1.00 96.00 343 ILE A C 1
ATOM 2806 O O . ILE A 1 343 ? -23.697 4.003 23.462 1.00 96.00 343 ILE A O 1
ATOM 2810 N N . ALA A 1 344 ? -22.839 1.974 23.040 1.00 96.81 344 ALA A N 1
ATOM 2811 C CA . ALA A 1 344 ? -22.330 2.246 21.699 1.00 96.81 344 ALA A CA 1
ATOM 2812 C C . ALA A 1 344 ? -23.001 1.335 20.664 1.00 96.81 344 ALA A C 1
ATOM 2814 O O . ALA A 1 344 ? -23.427 0.230 20.990 1.00 96.81 344 ALA A O 1
ATOM 2815 N N . ASN A 1 345 ? -23.057 1.777 19.408 1.00 94.69 345 ASN A N 1
ATOM 2816 C CA . ASN A 1 345 ? -23.599 0.968 18.310 1.00 94.69 345 ASN A CA 1
ATOM 2817 C C . ASN A 1 345 ? -22.499 0.219 17.547 1.00 94.69 345 ASN A C 1
ATOM 2819 O O . ASN A 1 345 ? -22.754 -0.822 16.957 1.00 94.69 345 ASN A O 1
ATOM 2823 N N . THR A 1 346 ? -21.267 0.735 17.568 1.00 95.31 346 THR A N 1
ATOM 2824 C CA . THR A 1 346 ? -20.128 0.179 16.828 1.00 95.31 346 THR A CA 1
ATOM 2825 C C . THR A 1 346 ? -18.894 0.056 17.720 1.00 95.31 346 THR A C 1
ATOM 2827 O O . THR A 1 346 ? -18.760 0.765 18.722 1.00 95.31 346 THR A O 1
ATOM 2830 N N . TYR A 1 347 ? -17.947 -0.816 17.350 1.00 94.19 347 TYR A N 1
ATOM 2831 C CA . TYR A 1 347 ? -16.658 -0.938 18.052 1.00 94.19 347 TYR A CA 1
ATOM 2832 C C . TYR A 1 347 ? -15.845 0.366 18.008 1.00 94.19 347 TYR A C 1
ATOM 2834 O O . TYR A 1 347 ? -15.121 0.685 18.955 1.00 94.19 347 TYR A O 1
ATOM 2842 N N . GLN A 1 348 ? -15.999 1.155 16.941 1.00 93.88 348 GLN A N 1
ATOM 2843 C CA . GLN A 1 348 ? -15.370 2.470 16.799 1.00 93.88 348 GLN A CA 1
ATOM 2844 C C . GLN A 1 348 ? -15.960 3.480 17.790 1.00 93.88 348 GLN A C 1
ATOM 2846 O O . GLN A 1 348 ? -15.210 4.144 18.507 1.00 93.88 348 GLN A O 1
ATOM 2851 N N . ASP A 1 349 ? -17.291 3.536 17.908 1.00 95.50 349 ASP A N 1
ATOM 2852 C CA . ASP A 1 349 ? -17.964 4.365 18.914 1.00 95.50 349 ASP A CA 1
ATOM 2853 C C . ASP A 1 349 ? -17.583 3.947 20.332 1.00 95.50 349 ASP A C 1
ATOM 2855 O O . ASP A 1 349 ? -17.319 4.797 21.182 1.00 95.50 349 ASP A O 1
ATOM 2859 N N . ALA A 1 350 ? -17.494 2.639 20.580 1.00 96.56 350 ALA A N 1
ATOM 2860 C CA . ALA A 1 350 ? -17.085 2.118 21.874 1.00 96.56 350 ALA A CA 1
ATOM 2861 C C . ALA A 1 350 ? -15.648 2.522 22.231 1.00 96.56 350 ALA A C 1
ATOM 2863 O O . ALA A 1 350 ? -15.380 2.972 23.345 1.00 96.56 350 ALA A O 1
ATOM 2864 N N . SER A 1 351 ? -14.738 2.435 21.260 1.00 95.12 351 SER A N 1
ATOM 2865 C CA . SER A 1 351 ? -13.348 2.882 21.399 1.00 95.12 351 SER A CA 1
ATOM 2866 C C . SER A 1 351 ? -13.263 4.386 21.684 1.00 95.12 351 SER A C 1
ATOM 2868 O O . SER A 1 351 ? -12.494 4.810 22.549 1.00 95.12 351 SER A O 1
ATOM 2870 N N . ARG A 1 352 ? -14.115 5.197 21.036 1.00 95.25 352 ARG A N 1
ATOM 2871 C CA . ARG A 1 352 ? -14.236 6.638 21.304 1.00 95.25 352 ARG A CA 1
ATOM 2872 C C . ARG A 1 352 ? -14.712 6.914 22.731 1.00 95.25 352 ARG A C 1
ATOM 2874 O O . ARG A 1 352 ? -14.105 7.735 23.412 1.00 95.25 352 ARG A O 1
ATOM 2881 N N . ILE A 1 353 ? -15.739 6.215 23.213 1.00 96.00 353 ILE A N 1
ATOM 2882 C CA . ILE A 1 353 ? -16.229 6.362 24.594 1.00 96.00 353 ILE A CA 1
ATOM 2883 C C . ILE A 1 353 ? -15.131 6.000 25.603 1.00 96.00 353 ILE A C 1
ATOM 2885 O O . ILE A 1 353 ? -14.868 6.780 26.517 1.00 96.00 353 ILE A O 1
ATOM 2889 N N . ILE A 1 354 ? -14.435 4.873 25.411 1.00 95.50 354 ILE A N 1
ATOM 2890 C CA . ILE A 1 354 ? -13.306 4.479 26.270 1.00 95.50 354 ILE A CA 1
ATOM 2891 C C . ILE A 1 354 ? -12.199 5.539 26.262 1.00 95.50 354 ILE A C 1
ATOM 2893 O O . ILE A 1 354 ? -11.638 5.835 27.313 1.00 95.50 354 ILE A O 1
ATOM 2897 N N . SER A 1 355 ? -11.899 6.139 25.106 1.00 94.19 355 SER A N 1
ATOM 2898 C CA . SER A 1 355 ? -10.872 7.185 25.015 1.00 94.19 355 SER A CA 1
ATOM 2899 C 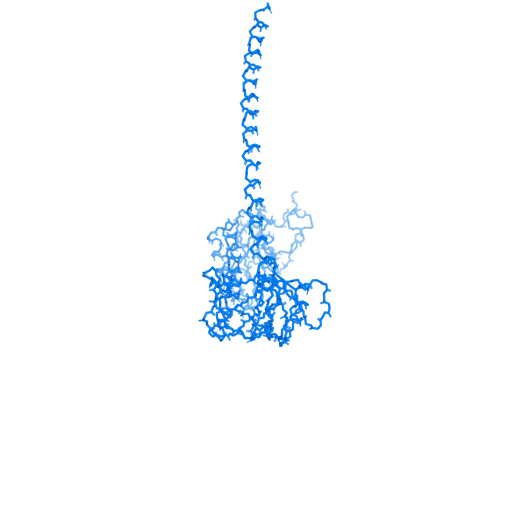C . SER A 1 355 ? -11.201 8.422 25.855 1.00 94.19 355 SER A C 1
ATOM 2901 O O . SER A 1 355 ? -10.295 9.013 26.434 1.00 94.19 355 SER A O 1
ATOM 2903 N N . LEU A 1 356 ? -12.488 8.769 25.978 1.00 94.50 356 LEU A N 1
ATOM 2904 C CA . LEU A 1 356 ? -12.953 9.877 26.817 1.00 94.50 356 LEU A CA 1
ATOM 2905 C C . LEU A 1 356 ? -12.915 9.512 28.309 1.00 94.50 356 LEU A C 1
ATOM 2907 O O . LEU A 1 356 ? -12.575 10.346 29.146 1.00 94.50 356 LEU A O 1
ATOM 2911 N N . LEU A 1 357 ? -13.238 8.259 28.641 1.00 94.00 357 LEU A N 1
ATOM 2912 C CA . LEU A 1 357 ? -13.223 7.746 30.015 1.00 94.00 357 LEU A CA 1
ATOM 2913 C C . LEU A 1 357 ? -11.817 7.476 30.556 1.00 94.00 357 LEU A C 1
ATOM 2915 O O . LEU A 1 357 ? -11.639 7.382 31.770 1.00 94.00 357 LEU A O 1
ATOM 2919 N N . ASN A 1 358 ? -10.814 7.329 29.692 1.00 92.56 358 ASN A N 1
ATOM 2920 C CA . ASN A 1 358 ? -9.466 6.967 30.105 1.00 92.56 358 ASN A CA 1
ATOM 2921 C C . ASN A 1 358 ? -8.862 8.028 31.045 1.00 92.56 358 ASN A C 1
ATOM 2923 O O . ASN A 1 358 ? -8.536 9.138 30.630 1.00 92.56 358 ASN A O 1
ATOM 2927 N N . GLY A 1 359 ? -8.715 7.668 32.322 1.00 90.06 359 GLY A N 1
ATOM 2928 C CA . GLY A 1 359 ? -8.254 8.563 33.388 1.00 90.06 359 GLY A CA 1
ATOM 2929 C C . GLY A 1 359 ? -9.374 9.267 34.164 1.00 90.06 359 GLY A C 1
ATOM 2930 O O . GLY A 1 359 ? -9.089 9.873 35.189 1.00 90.06 359 GLY A O 1
ATOM 2931 N N . ASN A 1 360 ? -10.633 9.129 33.736 1.00 92.19 360 ASN A N 1
ATOM 2932 C CA . ASN A 1 360 ? -11.810 9.768 34.329 1.00 92.19 360 ASN A CA 1
ATOM 2933 C C . ASN A 1 360 ? -12.970 8.767 34.536 1.00 92.19 360 ASN A C 1
ATOM 2935 O O . ASN A 1 360 ? -14.107 9.009 34.131 1.00 92.19 360 ASN A O 1
ATOM 2939 N N . TRP A 1 361 ? -12.680 7.610 35.133 1.00 92.56 361 TRP A N 1
ATOM 2940 C CA . TRP A 1 361 ? -13.676 6.563 35.391 1.00 92.56 361 TRP A CA 1
ATOM 2941 C C . TRP A 1 361 ? -14.653 6.977 36.498 1.00 92.56 361 TRP A C 1
ATOM 2943 O O . TRP A 1 361 ? -14.231 7.402 37.574 1.00 92.56 361 TRP A O 1
ATOM 2953 N N . GLY A 1 362 ? -15.953 6.810 36.261 1.00 90.44 362 GLY A N 1
ATOM 2954 C CA . GLY A 1 362 ? -16.999 7.230 37.191 1.00 90.44 362 GLY A CA 1
ATOM 2955 C C . GLY A 1 362 ? -18.410 6.843 36.749 1.00 90.44 362 GLY A C 1
ATOM 2956 O O . GLY A 1 362 ? -18.643 6.435 35.608 1.00 90.44 362 GLY A O 1
ATOM 2957 N N . SER A 1 363 ? -19.358 6.959 37.680 1.00 89.44 363 SER A N 1
ATOM 2958 C CA . SER A 1 363 ? -20.783 6.788 37.391 1.00 89.44 363 SER A CA 1
ATOM 2959 C C . SER A 1 363 ? -21.300 7.972 36.575 1.00 89.44 363 SER A C 1
ATOM 2961 O O . SER A 1 363 ? -20.926 9.113 36.832 1.00 89.44 363 SER A O 1
ATOM 2963 N N . LEU A 1 364 ? -22.199 7.711 35.626 1.00 88.19 364 LEU A N 1
ATOM 2964 C CA . LEU A 1 364 ? -22.887 8.754 34.856 1.00 88.19 364 LEU A CA 1
ATOM 2965 C C . LEU A 1 364 ? -24.049 9.415 35.616 1.00 88.19 364 LEU A C 1
ATOM 2967 O O . LEU A 1 364 ? -24.673 10.339 35.091 1.00 88.19 364 LEU A O 1
ATOM 2971 N N . GLU A 1 365 ? -24.370 8.937 36.821 1.00 83.31 365 GLU A N 1
ATOM 2972 C CA . GLU A 1 365 ? -25.466 9.472 37.639 1.00 83.31 365 GLU A CA 1
ATOM 2973 C C . GLU A 1 365 ? -25.101 10.772 38.366 1.00 83.31 365 GLU A C 1
ATOM 2975 O O . GLU A 1 365 ? -25.980 11.595 38.613 1.00 83.31 365 GLU A O 1
ATOM 2980 N N . ASP A 1 366 ? -23.817 10.991 38.662 1.00 63.31 366 ASP A N 1
ATOM 2981 C CA . ASP A 1 366 ? -23.351 12.034 39.585 1.00 63.31 366 ASP A CA 1
ATOM 2982 C C . ASP A 1 366 ? -23.182 13.409 38.909 1.00 63.31 366 ASP A C 1
ATOM 2984 O O . ASP A 1 366 ? -22.236 14.148 39.165 1.00 63.31 366 ASP A O 1
ATOM 2988 N N . GLY A 1 367 ? -24.140 13.798 38.063 1.00 54.75 367 GLY A N 1
ATOM 2989 C CA . GLY A 1 367 ? -24.229 15.144 37.478 1.00 54.75 367 GLY A CA 1
ATOM 2990 C C . GLY A 1 367 ? -24.610 16.255 38.470 1.00 54.75 367 GLY A C 1
ATOM 2991 O O . GLY A 1 367 ? -24.954 17.354 38.046 1.00 54.75 367 GLY A O 1
ATOM 2992 N N . THR A 1 368 ? -24.574 15.979 39.774 1.00 40.78 368 THR A N 1
ATOM 2993 C CA . THR A 1 368 ? -24.710 16.966 40.851 1.00 40.78 368 THR A CA 1
ATOM 2994 C C . THR A 1 368 ? -23.600 16.737 41.870 1.00 40.78 368 THR A C 1
ATOM 2996 O O . THR A 1 368 ? -23.828 16.143 42.924 1.00 40.78 368 THR A O 1
ATOM 2999 N N . SER A 1 369 ? -22.387 17.170 41.538 1.00 34.38 369 SER A N 1
ATOM 3000 C CA . SER A 1 369 ? -21.372 17.517 42.537 1.00 34.38 369 SER A CA 1
ATOM 3001 C C . SER A 1 369 ? -21.366 19.019 42.747 1.00 34.38 369 SER A C 1
ATOM 3003 O O . SER A 1 369 ? -21.260 19.716 41.709 1.00 34.38 369 SER A O 1
#

Secondary structure (DSSP, 8-state):
--HHHHHHHHHHHHHHHHHHHHHHHHHHHHHHHHHHHHHHHHHHHHHHHHHHHHHHTS----S--------TTS-TT-B-S-HHHHHHHHHH-GGGGGGT-EEEEE-TT---SS-EEEE-TT-SEEEEEETTTEEEEEEPTT---SHHHHHHHHHHEEEESPPPSSS---EEEEEPEEEEEEETTTEEEEEE-EEEEET---HHHHHHHHHHHHHHHHHHHHHHHHHH-HHHHHHHHHHHHHHHHHHHHH-S-SEEEEESSSS-EEEEETTTEEEEEEEEEETTEEEEEESSS--EEGGGSHHHHHB-SSPEE--TT-SSSTT-EEEEB--SSTTS---EEEEESSHHHHHHHHHHHTT----TT----

Radius of gyration: 40.36 Å; chains: 1; bounding box: 89×68×106 Å

pLDDT: mean 81.19, std 13.37, range [34.38, 96.81]

Sequence (369 aa):
MSDNTLDTLKFLLKDSRKLSEQFAEFKIGSQQLSQQLNNAIADLEERIAQLEESQSNEGNLPVSNFSQSFSNEEIEHLLDLPLEKILDVYSEFPQLLEIVCRRVSVSINEDSPNPILERNNQGNYWVLQLREQGFFLLPRFGSFVRMTALESLQRLFESEGKIPDSGNHEFLLKQPAKLELLKRNQRWQLAEKGLIQFGEAPLEFRWQQEIRQMRDRYQEFTKMLEKVGEAGLQATVISQRWQQELEQRYGEPVSIMINTCMPMAYAIYKGPTLVPCHVILTKGICLVQPAWDRGVPWDTSIYAKSHSRNVLRSSPDHPILANQPYFKEITYLKEQKNQTWAIANTYQDASRIISLLNGNWGSLEDGTS